Protein AF-A0A849Z0D7-F1 (afdb_monomer_lite)

Sequence (203 aa):
MRIYTILPLLLLGCGASNNPPTDGSGNVHEPAPVASASASAQAPASLPPGVEARLGCIDITTEQVNQELALQKRLSKEPLTREVVLGRLVRMAVAADYARAQGMSVDAADVDTILERVAKENGLTVEQVFAEVRAAGVDDAYYRTALRDQLLEMKVRMRLVPDAKDIETLTQKSDVELDRLRAELAARQTYRTEKGCSETPPG

Radius of gyration: 27.43 Å; chains: 1; bounding box: 71×59×73 Å

pLDDT: mean 71.47, std 19.35, range [25.94, 91.94]

Secondary structure (DSSP, 8-state):
------------------PPPP-----------------------PPPTTEEEEETTEEEEHHHHHHHHHHHHHH-SSPPPHHHHHHHHHHHHHHHHHHHHTT----HHHHHHHHHHHHHHTT--HHHHHHHHHHTT--HHHHHHHHHHHHHHHHHHHHHSPPHHHHHHHHHHHHHHHHHHHHHHHHHHHHHHHHHSS-PPP-

Foldseek 3Di:
DDDDDDDPDDDDDDDDDDDDDDDDDDDDDDDDDDDDPPPPPPDDPDDPPQFPDDDPPDTDGPVNLVLQQLVCVQVDPDRDDSVRSVVVVVLLVVLVVVCVVVVHFDDLVNLVVVLCVVCVVVVHHSVVVVVSCVVSVHDPVVVSVVSRSSVSSVVSVVVVPPDVVVVVVVVVVVVVVVVVVVVVVVVVVVVCVVVVPPDDDDD

Structure (mmCIF, N/CA/C/O backbone):
data_AF-A0A849Z0D7-F1
#
_entry.id   AF-A0A849Z0D7-F1
#
loop_
_atom_site.group_PDB
_atom_site.id
_atom_site.type_symbol
_atom_site.label_atom_id
_atom_site.label_alt_id
_atom_site.label_comp_id
_atom_site.label_asym_id
_atom_site.label_entity_id
_atom_site.label_seq_id
_atom_site.pdbx_PDB_ins_code
_atom_site.Cartn_x
_atom_site.Cartn_y
_atom_site.Cartn_z
_atom_site.occupancy
_atom_site.B_iso_or_equiv
_atom_site.auth_seq_id
_atom_site.auth_comp_id
_atom_site.auth_asym_id
_atom_site.auth_atom_id
_atom_site.pdbx_PDB_model_num
ATOM 1 N N . MET A 1 1 ? 13.753 2.166 19.164 1.00 29.89 1 MET A N 1
ATOM 2 C CA . MET A 1 1 ? 12.883 1.198 18.462 1.00 29.89 1 MET A CA 1
ATOM 3 C C . MET A 1 1 ? 11.648 1.989 18.015 1.00 29.89 1 MET A C 1
ATOM 5 O O . MET A 1 1 ? 10.721 2.103 18.791 1.00 29.89 1 MET A O 1
ATOM 9 N N . ARG A 1 2 ? 11.637 2.883 17.016 1.00 34.38 2 ARG A N 1
ATOM 10 C CA . ARG A 1 2 ? 12.062 2.938 15.599 1.00 34.38 2 ARG A CA 1
ATOM 11 C C . ARG A 1 2 ? 11.286 2.004 14.645 1.00 34.38 2 ARG A C 1
ATOM 13 O O . ARG A 1 2 ? 11.673 0.856 14.498 1.00 34.38 2 ARG A O 1
ATOM 20 N N . ILE A 1 3 ? 10.323 2.646 13.955 1.00 37.22 3 ILE A N 1
ATOM 21 C CA . ILE A 1 3 ? 9.802 2.425 12.589 1.00 37.22 3 ILE A CA 1
ATOM 22 C C . ILE A 1 3 ? 8.627 1.433 12.469 1.00 37.22 3 ILE A C 1
ATOM 24 O O . ILE A 1 3 ? 8.834 0.230 12.397 1.00 37.22 3 ILE A O 1
ATOM 28 N N . TYR A 1 4 ? 7.398 1.962 12.365 1.00 42.53 4 TYR A N 1
ATOM 29 C CA . TYR A 1 4 ? 6.239 1.236 11.828 1.00 42.53 4 TYR A CA 1
ATOM 30 C C . TYR A 1 4 ? 6.179 1.451 10.301 1.00 42.53 4 TYR A C 1
ATOM 32 O O . TYR A 1 4 ? 5.760 2.497 9.810 1.00 42.53 4 TYR A O 1
ATOM 40 N N . THR A 1 5 ? 6.713 0.464 9.580 1.00 48.34 5 THR A N 1
ATOM 41 C CA . THR A 1 5 ? 6.648 0.170 8.130 1.00 48.34 5 THR A CA 1
ATOM 42 C C . THR A 1 5 ? 5.206 -0.151 7.706 1.00 48.34 5 THR A C 1
ATOM 44 O O . THR A 1 5 ? 4.506 -0.803 8.461 1.00 48.34 5 THR A O 1
ATOM 47 N N . ILE A 1 6 ? 4.649 0.315 6.578 1.00 39.78 6 ILE A N 1
ATOM 48 C CA . ILE A 1 6 ? 4.963 -0.042 5.179 1.00 39.78 6 ILE A CA 1
ATOM 49 C C . ILE A 1 6 ? 5.090 1.241 4.337 1.00 39.78 6 ILE A C 1
ATOM 51 O O . ILE A 1 6 ? 4.171 1.659 3.635 1.00 39.78 6 ILE A O 1
ATOM 55 N N . LEU A 1 7 ? 6.249 1.890 4.406 1.00 40.47 7 LEU A N 1
ATOM 56 C CA . LEU A 1 7 ? 6.580 3.022 3.546 1.00 40.47 7 LEU A CA 1
ATOM 57 C C . LEU A 1 7 ? 8.018 2.826 3.045 1.00 40.47 7 LEU A C 1
ATOM 59 O O . LEU A 1 7 ? 8.945 2.953 3.845 1.00 40.47 7 LEU A O 1
ATOM 63 N N . PRO A 1 8 ? 8.254 2.501 1.760 1.00 40.28 8 PRO A N 1
ATOM 64 C CA . PRO A 1 8 ? 9.581 2.636 1.197 1.00 40.28 8 PRO A CA 1
ATOM 65 C C . PRO A 1 8 ? 9.769 4.112 0.850 1.00 40.28 8 PRO A C 1
ATOM 67 O O . PRO A 1 8 ? 9.253 4.613 -0.148 1.00 40.28 8 PRO A O 1
ATOM 70 N N . LEU A 1 9 ? 10.488 4.813 1.719 1.00 43.03 9 LEU A N 1
ATOM 71 C CA . LEU A 1 9 ? 11.107 6.093 1.414 1.00 43.03 9 LEU A CA 1
ATOM 72 C C . LEU A 1 9 ? 12.575 5.793 1.068 1.00 43.03 9 LEU A C 1
ATOM 74 O O . LEU A 1 9 ? 13.376 5.514 1.953 1.00 43.03 9 LEU A O 1
ATOM 78 N N . LEU A 1 10 ? 12.888 5.783 -0.229 1.00 33.81 10 LEU A N 1
ATOM 79 C CA . LEU A 1 10 ? 14.231 5.732 -0.834 1.00 33.81 10 LEU A CA 1
ATOM 80 C C . LEU A 1 10 ? 14.120 6.549 -2.137 1.00 33.81 10 LEU A C 1
ATOM 82 O O . LEU A 1 10 ? 13.333 6.201 -3.009 1.00 33.81 10 LEU A O 1
ATOM 86 N N . LEU A 1 11 ? 14.533 7.818 -2.125 1.00 30.11 11 LEU A N 1
ATOM 87 C CA . LEU A 1 11 ? 15.850 8.357 -2.506 1.00 30.11 11 LEU A CA 1
ATOM 88 C C . LEU A 1 11 ? 16.169 8.324 -4.018 1.00 30.11 11 LEU A C 1
ATOM 90 O O . LEU A 1 11 ? 16.435 7.280 -4.591 1.00 30.11 11 LEU A O 1
ATOM 94 N N . LEU A 1 12 ? 16.254 9.554 -4.548 1.00 32.56 12 LEU A N 1
ATOM 95 C CA . LEU A 1 12 ? 17.269 10.111 -5.456 1.00 32.56 12 LEU A CA 1
ATOM 96 C C . LEU A 1 12 ? 17.367 9.660 -6.934 1.00 32.56 12 LEU A C 1
ATOM 98 O O . LEU A 1 12 ? 17.761 8.546 -7.241 1.00 32.56 12 LEU A O 1
ATOM 102 N N . GLY A 1 13 ? 17.245 10.660 -7.822 1.00 28.00 13 GLY A N 1
ATOM 103 C CA . GLY A 1 13 ? 18.238 10.910 -8.879 1.00 28.00 13 GLY A CA 1
ATOM 104 C C . GLY A 1 13 ? 17.903 10.466 -10.308 1.00 28.00 13 GLY A C 1
ATOM 105 O O . GLY A 1 13 ? 17.897 9.280 -10.594 1.00 28.00 13 GLY A O 1
ATOM 106 N N . CYS A 1 14 ? 17.689 11.455 -11.190 1.00 25.94 14 CYS A N 1
ATOM 107 C CA . CYS A 1 14 ? 18.062 11.566 -12.620 1.00 25.94 14 CYS A CA 1
ATOM 108 C C . CYS A 1 14 ? 17.142 12.651 -13.218 1.00 25.94 14 CYS A C 1
ATOM 110 O O . CYS A 1 14 ? 15.928 12.518 -13.211 1.00 25.94 14 CYS A O 1
ATOM 112 N N . GLY A 1 15 ? 17.626 13.836 -13.584 1.00 29.09 15 GLY A N 1
ATOM 113 C CA . GLY A 1 15 ? 18.519 14.029 -14.722 1.00 29.09 15 GLY A CA 1
ATOM 114 C C . GLY A 1 15 ? 17.683 14.442 -15.938 1.00 29.09 15 GLY A C 1
ATOM 115 O O . GLY A 1 15 ? 17.504 13.647 -16.851 1.00 29.09 15 GLY A O 1
ATOM 116 N N . ALA A 1 16 ? 17.126 15.660 -15.930 1.00 30.70 16 ALA A N 1
ATOM 117 C CA . ALA A 1 16 ? 16.455 16.215 -17.104 1.00 30.70 16 ALA A CA 1
ATOM 118 C C . ALA A 1 16 ? 17.509 16.801 -18.050 1.00 30.70 16 ALA A C 1
ATOM 120 O O . ALA A 1 16 ? 18.192 17.777 -17.742 1.00 30.70 16 ALA A O 1
ATOM 121 N N . SER A 1 17 ? 17.648 16.117 -19.177 1.00 33.34 17 SER A N 1
ATOM 122 C CA . SER A 1 17 ? 18.530 16.399 -20.293 1.00 33.34 17 SER A CA 1
ATOM 123 C C . SER A 1 17 ? 17.848 17.344 -21.293 1.00 33.34 17 SER A C 1
ATOM 125 O O . SER A 1 17 ? 16.685 17.161 -21.635 1.00 33.34 17 SER A O 1
ATOM 127 N N . ASN A 1 18 ? 18.651 18.301 -21.764 1.00 36.84 18 ASN A N 1
ATOM 128 C CA . ASN A 1 18 ? 18.662 18.967 -23.071 1.00 36.84 18 ASN A CA 1
ATOM 129 C C . ASN A 1 18 ? 17.550 19.966 -23.440 1.00 36.84 18 ASN A C 1
ATOM 131 O O . ASN A 1 18 ? 16.461 19.619 -23.886 1.00 36.84 18 ASN A O 1
ATOM 135 N N . ASN A 1 19 ? 17.955 21.242 -23.417 1.00 46.56 19 ASN A N 1
ATOM 136 C CA . ASN A 1 19 ? 17.424 22.284 -24.293 1.00 46.56 19 ASN A CA 1
ATOM 137 C C . ASN A 1 19 ? 17.674 21.926 -25.775 1.00 46.56 19 ASN A C 1
ATOM 139 O O . ASN A 1 19 ? 18.763 21.442 -26.102 1.00 46.56 19 ASN A O 1
ATOM 143 N N . PRO A 1 20 ? 16.722 22.204 -26.679 1.00 54.03 20 PRO A N 1
ATOM 144 C CA . PRO A 1 20 ? 16.929 22.082 -28.118 1.00 54.03 20 PRO A CA 1
ATOM 145 C C . PRO A 1 20 ? 17.721 23.282 -28.678 1.00 54.03 20 PRO A C 1
ATOM 147 O O . PRO A 1 20 ? 17.566 24.398 -28.176 1.00 54.03 20 PRO A O 1
ATOM 150 N N . PRO A 1 21 ? 18.532 23.105 -29.737 1.00 43.91 21 PRO A N 1
ATOM 151 C CA . PRO A 1 21 ? 19.023 24.222 -30.533 1.00 43.91 21 PRO A CA 1
ATOM 152 C C . PRO A 1 21 ? 17.933 24.724 -31.493 1.00 43.91 21 PRO A C 1
ATOM 154 O O . PRO A 1 21 ? 17.322 23.947 -32.228 1.00 43.91 21 PRO A O 1
ATOM 157 N N . THR A 1 22 ? 17.712 26.036 -31.482 1.00 40.94 22 THR A N 1
ATOM 158 C CA . THR A 1 22 ? 16.900 26.782 -32.449 1.00 40.94 22 THR A CA 1
ATOM 159 C C . THR A 1 22 ? 17.722 27.223 -33.663 1.00 40.94 22 THR A C 1
ATOM 161 O O . THR A 1 22 ? 18.854 27.679 -33.515 1.00 40.94 22 THR A O 1
ATOM 164 N N . ASP A 1 23 ? 17.038 27.171 -34.807 1.00 36.59 23 ASP A N 1
ATOM 165 C CA . ASP A 1 23 ? 17.129 27.994 -36.021 1.00 36.59 23 ASP A CA 1
ATOM 166 C C . ASP A 1 23 ? 18.289 27.851 -37.017 1.00 36.59 23 ASP A C 1
ATOM 168 O O . ASP A 1 23 ? 19.469 27.976 -36.700 1.00 36.59 23 ASP A O 1
ATOM 172 N N . GLY A 1 24 ? 17.904 27.712 -38.296 1.00 33.59 24 GLY A N 1
ATOM 173 C CA . GLY A 1 24 ? 18.817 27.874 -39.427 1.00 33.59 24 GLY A CA 1
ATOM 174 C C . GLY A 1 24 ? 18.304 27.428 -40.801 1.00 33.59 24 GLY A C 1
ATOM 175 O O . GLY A 1 24 ? 18.900 26.543 -41.395 1.00 33.59 24 GLY A O 1
ATOM 176 N N . SER A 1 25 ? 17.220 28.045 -41.285 1.00 38.88 25 SER A N 1
ATOM 177 C CA . SER A 1 25 ? 16.820 28.291 -42.690 1.00 38.88 25 SER A CA 1
ATOM 178 C C . SER A 1 25 ? 17.338 27.423 -43.853 1.00 38.88 25 SER A C 1
ATOM 180 O O . SER A 1 25 ? 18.516 27.441 -44.200 1.00 38.88 25 SER A O 1
ATOM 182 N N . GLY A 1 26 ? 16.385 26.894 -44.632 1.00 35.31 26 GLY A N 1
ATOM 183 C CA . GLY A 1 26 ? 16.587 26.487 -46.026 1.00 35.31 26 GLY A CA 1
ATOM 184 C C . GLY A 1 26 ? 15.289 26.030 -46.699 1.00 35.31 26 GLY A C 1
ATOM 185 O O . GLY A 1 26 ? 14.958 24.853 -46.659 1.00 35.31 26 GLY A O 1
ATOM 186 N N . ASN A 1 27 ? 14.544 26.975 -47.283 1.00 46.31 27 ASN A N 1
ATOM 187 C CA . ASN A 1 27 ? 13.327 26.757 -48.084 1.00 46.31 27 ASN A CA 1
ATOM 188 C C . ASN A 1 27 ? 13.547 25.800 -49.278 1.00 46.31 27 ASN A C 1
ATOM 190 O O . ASN A 1 27 ? 14.633 25.791 -49.853 1.00 46.31 27 ASN A O 1
ATOM 194 N N . VAL A 1 28 ? 12.480 25.134 -49.753 1.00 38.78 28 VAL A N 1
ATOM 195 C CA . VAL A 1 28 ? 11.777 25.441 -51.029 1.00 38.78 28 VAL A CA 1
ATOM 196 C C . VAL A 1 28 ? 10.780 24.316 -51.419 1.00 38.78 28 VAL A C 1
ATOM 198 O O . VAL A 1 28 ? 11.126 23.141 -51.414 1.00 38.78 28 VAL A O 1
ATOM 201 N N . HIS A 1 29 ? 9.593 24.760 -51.871 1.00 38.59 29 HIS A N 1
ATOM 202 C CA . HIS A 1 29 ? 8.588 24.129 -52.759 1.00 38.59 29 HIS A CA 1
ATOM 203 C C . HIS A 1 29 ? 7.393 23.324 -52.187 1.00 38.59 29 HIS A C 1
ATOM 205 O O . HIS A 1 29 ? 7.468 22.129 -51.925 1.00 38.59 29 HIS A O 1
ATOM 211 N N . GLU A 1 30 ? 6.244 24.013 -52.139 1.00 40.16 30 GLU A N 1
ATOM 212 C CA . GLU A 1 30 ? 4.862 23.527 -52.382 1.00 40.16 30 GLU A CA 1
ATOM 213 C C . GLU A 1 30 ? 4.658 23.136 -53.881 1.00 40.16 30 GLU A C 1
ATOM 215 O O . GLU A 1 30 ? 5.592 23.395 -54.646 1.00 40.16 30 GLU A O 1
ATOM 220 N N . PRO A 1 31 ? 3.497 22.622 -54.390 1.00 55.62 31 PRO A N 1
ATOM 221 C CA . PRO A 1 31 ? 2.152 22.506 -53.781 1.00 55.62 31 PRO A CA 1
ATOM 222 C C . PRO A 1 31 ? 1.368 21.188 -54.052 1.00 55.62 31 PRO A C 1
ATOM 224 O O . PRO A 1 31 ? 1.690 20.438 -54.968 1.00 55.62 31 PRO A O 1
ATOM 227 N N . ALA A 1 32 ? 0.280 20.949 -53.296 1.00 41.16 32 ALA A N 1
ATOM 228 C CA . ALA A 1 32 ? -1.068 20.547 -53.779 1.00 41.16 32 ALA A CA 1
ATOM 229 C C . ALA A 1 32 ? -1.967 19.998 -52.636 1.00 41.16 32 ALA A C 1
ATOM 231 O O . ALA A 1 32 ? -1.458 19.426 -51.673 1.00 41.16 32 ALA A O 1
ATOM 232 N N . PRO A 1 33 ? -3.305 20.167 -52.714 1.00 52.56 33 PRO A N 1
ATOM 233 C CA . PRO A 1 33 ? -4.171 20.291 -51.546 1.00 52.56 33 PRO A CA 1
ATOM 234 C C . PRO A 1 33 ? -4.826 18.963 -51.154 1.00 52.56 33 PRO A C 1
ATOM 236 O O . PRO A 1 33 ? -5.552 18.358 -51.943 1.00 52.56 33 PRO A O 1
ATOM 239 N N . VAL A 1 34 ? -4.661 18.554 -49.897 1.00 44.72 34 VAL A N 1
ATOM 240 C CA . VAL A 1 34 ? -5.572 17.596 -49.265 1.00 44.72 34 VAL A CA 1
ATOM 241 C C . VAL A 1 34 ? -6.400 18.320 -48.219 1.00 44.72 34 VAL A C 1
ATOM 243 O O . VAL A 1 34 ? -5.889 19.019 -47.348 1.00 44.72 34 VAL A O 1
ATOM 246 N N . ALA A 1 35 ? -7.705 18.179 -48.420 1.00 42.72 35 ALA A N 1
ATOM 247 C CA . ALA A 1 35 ? -8.817 18.683 -47.644 1.00 42.72 35 ALA A CA 1
ATOM 248 C C . ALA A 1 35 ? -8.514 18.929 -46.160 1.00 42.72 35 ALA A C 1
ATOM 250 O O . ALA A 1 35 ? -8.022 18.060 -45.441 1.00 42.72 35 ALA A O 1
ATOM 251 N N . SER A 1 36 ? -8.922 20.112 -45.707 1.00 40.59 36 SER A N 1
ATOM 252 C CA . SER A 1 36 ? -9.047 20.489 -44.308 1.00 40.59 36 SER A CA 1
ATOM 253 C C . SER A 1 36 ? -9.974 19.517 -43.570 1.00 40.59 36 SER A C 1
ATOM 255 O O . SER A 1 36 ? -11.179 19.733 -43.471 1.00 40.59 36 SER A O 1
ATOM 257 N N . ALA A 1 37 ? -9.415 18.443 -43.020 1.00 43.25 37 ALA A N 1
ATOM 258 C CA . ALA A 1 37 ? -9.975 17.827 -41.832 1.00 43.25 37 ALA A CA 1
ATOM 259 C C . ALA A 1 37 ? -9.546 18.718 -40.669 1.00 43.25 37 ALA A C 1
ATOM 261 O O . ALA A 1 37 ? -8.407 18.659 -40.209 1.00 43.25 37 ALA A O 1
ATOM 262 N N . SER A 1 38 ? -10.448 19.606 -40.257 1.00 43.12 38 SER A N 1
ATOM 263 C CA . SER A 1 38 ? -10.332 20.375 -39.025 1.00 43.12 38 SER A CA 1
ATOM 264 C C . SER A 1 38 ? -10.213 19.397 -37.858 1.00 43.12 38 SER A C 1
ATOM 266 O O 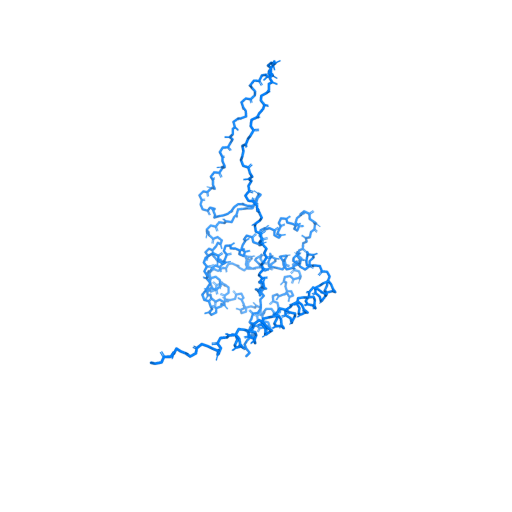. SER A 1 38 ? -11.209 19.004 -37.256 1.00 43.12 38 SER A O 1
ATOM 268 N N . ALA A 1 39 ? -8.990 18.971 -37.551 1.00 42.44 39 ALA A N 1
ATOM 269 C CA . ALA A 1 39 ? -8.665 18.390 -36.268 1.00 42.44 39 ALA A CA 1
ATOM 270 C C . ALA A 1 39 ? -8.814 19.531 -35.266 1.00 42.44 39 ALA A C 1
ATOM 272 O O . ALA A 1 39 ? -7.903 20.334 -35.061 1.00 42.44 39 ALA A O 1
ATOM 273 N N . SER A 1 40 ? -10.019 19.656 -34.712 1.00 43.19 40 SER A N 1
ATOM 274 C CA . SER A 1 40 ? -10.236 20.387 -33.479 1.00 43.19 40 SER A CA 1
ATOM 275 C C . SER A 1 40 ? -9.184 19.887 -32.502 1.00 43.19 40 SER A C 1
ATOM 277 O O . SER A 1 40 ? -9.236 18.746 -32.054 1.00 43.19 40 SER A O 1
ATOM 279 N N . ALA A 1 41 ? -8.187 20.722 -32.228 1.00 46.75 41 ALA A N 1
ATOM 280 C CA . ALA A 1 41 ? -7.317 20.535 -31.093 1.00 46.75 41 ALA A CA 1
ATOM 281 C C . ALA A 1 41 ? -8.233 20.582 -29.867 1.00 46.75 41 ALA A C 1
ATOM 283 O O . ALA A 1 41 ? -8.620 21.660 -29.414 1.00 46.75 41 ALA A O 1
ATOM 284 N N . GLN A 1 42 ? -8.681 19.413 -29.400 1.00 42.22 42 GLN A N 1
ATOM 285 C CA . GLN A 1 42 ? -9.342 19.292 -28.114 1.00 42.22 42 GLN A CA 1
ATOM 286 C C . GLN A 1 42 ? -8.379 19.905 -27.095 1.00 42.22 42 GLN A C 1
ATOM 288 O O . GLN A 1 42 ? -7.291 19.378 -26.858 1.00 42.22 42 GLN A O 1
ATOM 293 N N . ALA A 1 43 ? -8.770 21.048 -26.529 1.00 49.47 43 ALA A N 1
ATOM 294 C CA . ALA A 1 43 ? -8.144 21.586 -25.335 1.00 49.47 43 ALA A CA 1
ATOM 295 C C . ALA A 1 43 ? -8.030 20.457 -24.294 1.00 49.47 43 ALA A C 1
ATOM 297 O O . ALA A 1 43 ? -8.936 19.615 -24.234 1.00 49.47 43 ALA A O 1
ATOM 298 N N . PRO A 1 44 ? -6.951 20.403 -23.489 1.00 53.09 44 PRO A N 1
ATOM 299 C CA . PRO A 1 44 ? -6.832 19.388 -22.451 1.00 53.09 44 PRO A CA 1
ATOM 300 C C . PRO A 1 44 ? -8.093 19.456 -21.594 1.00 53.09 44 PRO A C 1
ATOM 302 O O . PRO A 1 44 ? -8.417 20.513 -21.051 1.00 53.09 44 PRO A O 1
ATOM 305 N N . ALA A 1 45 ? -8.850 18.356 -21.560 1.00 62.00 45 ALA A N 1
ATOM 306 C CA . ALA A 1 45 ? -10.099 18.288 -20.823 1.00 62.00 45 ALA A CA 1
ATOM 307 C C . ALA A 1 45 ? -9.824 18.729 -19.381 1.00 62.00 45 ALA A C 1
ATOM 309 O O . ALA A 1 45 ? -9.050 18.081 -18.673 1.00 62.00 45 ALA A O 1
ATOM 310 N N . SER A 1 46 ? -10.412 19.854 -18.967 1.00 69.50 46 SER A N 1
ATOM 311 C CA . SER A 1 46 ? -10.331 20.308 -17.583 1.00 69.50 46 SER A CA 1
ATOM 312 C C . SER A 1 46 ? -10.811 19.177 -16.680 1.00 69.50 46 SER A C 1
ATOM 314 O O . SER A 1 46 ? -11.832 18.549 -16.981 1.00 69.50 46 SER A O 1
ATOM 316 N N . LEU A 1 47 ? -10.079 18.904 -15.598 1.00 77.06 47 LEU A N 1
ATOM 317 C CA . LEU A 1 47 ? -10.473 17.879 -14.635 1.00 77.06 47 LEU A CA 1
ATOM 318 C C . LEU A 1 47 ? -11.916 18.135 -14.159 1.00 77.06 47 LEU A C 1
ATOM 320 O O . LEU A 1 47 ? -12.294 19.297 -13.973 1.00 77.06 47 LEU A O 1
ATOM 324 N N . PRO A 1 48 ? -12.735 17.083 -13.972 1.00 78.69 48 PRO A N 1
ATOM 325 C CA . PRO A 1 48 ? -14.059 17.250 -13.394 1.00 78.69 48 PRO A CA 1
ATOM 326 C C . PRO A 1 48 ? -13.971 17.903 -12.007 1.00 78.69 48 PRO A C 1
ATOM 328 O O . PRO A 1 48 ? -12.970 17.733 -11.304 1.00 78.69 48 PRO A O 1
ATOM 331 N N . PRO A 1 49 ? -15.021 18.617 -11.570 1.00 77.12 49 PRO A N 1
ATOM 332 C CA . PRO A 1 49 ? -15.054 19.190 -10.231 1.00 77.12 49 PRO A CA 1
ATOM 333 C C . PRO A 1 49 ? -14.885 18.094 -9.168 1.00 77.12 49 PRO A C 1
ATOM 335 O O . PRO A 1 49 ? -15.541 17.056 -9.226 1.00 77.12 49 PRO A O 1
ATOM 338 N N . GLY A 1 50 ? -13.998 18.333 -8.198 1.00 79.19 50 GLY A N 1
ATOM 339 C CA . GLY A 1 50 ? -13.696 17.382 -7.122 1.00 79.19 50 GLY A CA 1
ATOM 340 C C . GLY A 1 50 ? -12.670 16.299 -7.472 1.00 79.19 50 GLY A C 1
ATOM 341 O O . GLY A 1 50 ? -12.377 15.471 -6.612 1.00 79.19 50 GLY A O 1
ATOM 342 N N . VAL A 1 51 ? -12.108 16.304 -8.686 1.00 82.25 51 VAL A N 1
ATOM 343 C CA . VAL A 1 51 ? -10.991 15.432 -9.082 1.00 82.25 51 VAL A CA 1
ATOM 344 C C . VAL A 1 51 ? -9.674 16.193 -8.945 1.00 82.25 51 VAL A C 1
ATOM 346 O O . VAL A 1 51 ? -9.495 17.256 -9.536 1.00 82.25 51 VAL A O 1
ATOM 349 N N . GLU A 1 52 ? -8.742 15.639 -8.173 1.00 80.94 52 GLU A N 1
ATOM 350 C CA . GLU A 1 52 ? -7.400 16.199 -7.977 1.00 80.94 52 GLU A CA 1
ATOM 351 C C . GLU A 1 52 ? -6.380 15.678 -8.990 1.00 80.94 52 GLU A C 1
ATOM 353 O O . GLU A 1 52 ? -5.442 16.390 -9.340 1.00 80.94 52 GLU A O 1
ATOM 358 N N . ALA A 1 53 ? -6.554 14.447 -9.474 1.00 81.62 53 ALA A N 1
ATOM 359 C CA . ALA A 1 53 ? -5.699 13.856 -10.497 1.00 81.62 53 ALA A CA 1
ATOM 360 C C . ALA A 1 53 ? -6.460 12.807 -11.319 1.00 81.62 53 ALA A C 1
ATOM 362 O O . ALA A 1 53 ? -7.298 12.084 -10.784 1.00 81.62 53 ALA A O 1
ATOM 363 N N . ARG A 1 54 ? -6.131 12.699 -12.612 1.00 84.00 54 ARG A N 1
ATOM 364 C CA . ARG A 1 54 ? -6.669 11.688 -13.535 1.00 84.00 54 ARG A CA 1
ATOM 365 C C . ARG A 1 54 ? -5.533 10.920 -14.199 1.00 84.00 54 ARG A C 1
ATOM 367 O O . ARG A 1 5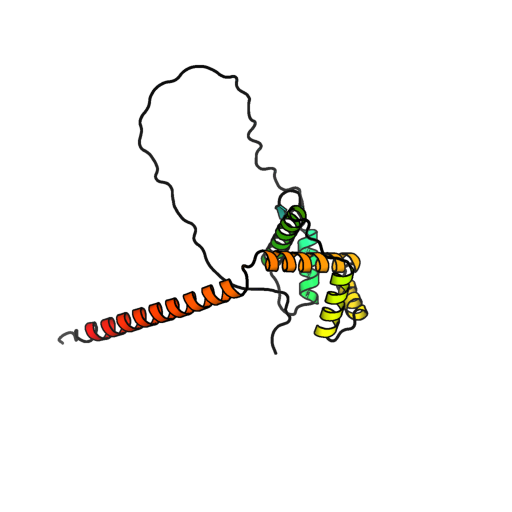4 ? -4.658 11.529 -14.812 1.00 84.00 54 ARG A O 1
ATOM 374 N N . LEU A 1 55 ? -5.573 9.594 -14.104 1.00 82.56 55 LEU A N 1
ATOM 375 C CA . LEU A 1 55 ? -4.621 8.681 -14.734 1.00 82.56 55 LEU A CA 1
ATOM 376 C C . LEU A 1 55 ? -5.382 7.667 -15.587 1.00 82.56 55 LEU A C 1
ATOM 378 O O . LEU A 1 55 ? -5.996 6.738 -15.064 1.00 82.56 55 LEU A O 1
ATOM 382 N N . GLY A 1 56 ? -5.371 7.858 -16.908 1.00 81.44 56 GLY A N 1
ATOM 383 C CA . GLY A 1 56 ? -6.169 7.042 -17.823 1.00 81.44 56 GLY A CA 1
ATOM 384 C C . GLY A 1 56 ? -7.658 7.118 -17.470 1.00 81.44 56 GLY A C 1
ATOM 385 O O . GLY A 1 56 ? -8.288 8.155 -17.665 1.00 81.44 56 GLY A O 1
ATOM 386 N N . CYS A 1 57 ? -8.203 6.022 -16.934 1.00 77.62 57 CYS A N 1
ATOM 387 C CA . CYS A 1 57 ? -9.594 5.908 -16.479 1.00 77.62 57 CYS A CA 1
ATOM 388 C C . CYS A 1 57 ? -9.777 5.996 -14.950 1.00 77.62 57 CYS A C 1
ATOM 390 O O . CYS A 1 57 ? -10.871 5.723 -14.462 1.00 77.62 57 CYS A O 1
ATOM 392 N N . ILE A 1 58 ? -8.721 6.301 -14.192 1.00 81.12 58 ILE A N 1
ATOM 393 C CA . ILE A 1 58 ? -8.752 6.379 -12.727 1.00 81.12 58 ILE A CA 1
ATOM 394 C C . ILE A 1 58 ? -8.769 7.849 -12.311 1.00 81.12 58 ILE A C 1
ATOM 396 O O . ILE A 1 58 ? -7.841 8.595 -12.630 1.00 81.12 58 ILE A O 1
ATOM 400 N N . ASP A 1 59 ? -9.804 8.235 -11.568 1.00 85.44 59 ASP A N 1
ATOM 401 C CA . ASP A 1 59 ? -9.953 9.571 -10.993 1.00 85.44 59 ASP A CA 1
ATOM 402 C C . ASP A 1 59 ? -9.660 9.521 -9.489 1.00 85.44 59 ASP A C 1
ATOM 404 O O . ASP A 1 59 ? -10.281 8.751 -8.756 1.00 85.44 59 ASP A O 1
ATOM 408 N N . ILE A 1 60 ? -8.719 10.351 -9.033 1.00 84.56 60 ILE A N 1
ATOM 409 C CA . ILE A 1 60 ? -8.418 10.560 -7.614 1.00 84.56 60 ILE A CA 1
ATOM 410 C C . ILE A 1 60 ? -9.180 11.797 -7.160 1.00 84.56 60 ILE A C 1
ATOM 412 O O . ILE A 1 60 ? -8.939 12.899 -7.661 1.00 84.56 60 ILE A O 1
ATOM 416 N N . THR A 1 61 ? -10.106 11.621 -6.226 1.00 88.00 61 THR A N 1
ATOM 417 C CA . THR A 1 61 ? -10.995 12.693 -5.770 1.00 88.00 61 THR A CA 1
ATOM 418 C C . THR A 1 61 ? -10.486 13.376 -4.509 1.00 88.00 61 THR A C 1
ATOM 420 O O . THR A 1 61 ? -9.749 12.797 -3.708 1.00 88.00 61 THR A O 1
ATOM 423 N N . THR A 1 62 ? -10.937 14.609 -4.289 1.00 87.06 62 THR A N 1
ATOM 424 C CA . THR A 1 62 ? -10.644 15.356 -3.060 1.00 87.06 62 THR A CA 1
ATOM 425 C C . THR A 1 62 ? -11.140 14.640 -1.812 1.00 87.06 62 THR A C 1
ATOM 427 O O . THR A 1 62 ? -10.502 14.683 -0.761 1.00 87.06 62 THR A O 1
ATOM 430 N N . GLU A 1 63 ? -12.265 13.944 -1.933 1.00 87.31 63 GLU A N 1
ATOM 431 C CA . GLU A 1 63 ? -12.826 13.162 -0.840 1.00 87.31 63 GLU A CA 1
ATOM 432 C C . GLU A 1 63 ? -11.906 11.997 -0.457 1.00 87.31 63 GLU A C 1
ATOM 434 O O . GLU A 1 63 ? -11.603 11.814 0.719 1.00 87.31 63 GLU A O 1
ATOM 439 N N . GLN A 1 64 ? -11.366 11.276 -1.444 1.00 82.69 64 GLN A N 1
ATOM 440 C CA . GLN A 1 64 ? -10.408 10.193 -1.199 1.00 82.69 64 GLN A CA 1
ATOM 441 C C . GLN A 1 64 ? -9.135 10.694 -0.506 1.00 82.69 64 GLN A C 1
ATOM 443 O O . GLN A 1 64 ? -8.656 10.070 0.441 1.00 82.69 64 GLN A O 1
ATOM 448 N N . VAL A 1 65 ? -8.604 11.845 -0.931 1.00 85.38 65 VAL A N 1
ATOM 449 C CA . VAL A 1 65 ? -7.429 12.467 -0.295 1.00 85.38 65 VAL A CA 1
ATOM 450 C C . VAL A 1 65 ? -7.724 12.835 1.162 1.00 85.38 65 VAL A C 1
ATOM 452 O O . VAL A 1 65 ? -6.905 12.574 2.045 1.00 85.38 65 VAL A O 1
ATOM 455 N N . ASN A 1 66 ? -8.897 13.410 1.439 1.00 86.88 66 ASN A N 1
ATOM 456 C CA . ASN A 1 66 ? -9.297 13.792 2.794 1.00 86.88 66 ASN A CA 1
ATOM 457 C C . ASN A 1 66 ? -9.514 12.578 3.708 1.00 86.88 66 ASN A C 1
ATOM 459 O O . ASN A 1 66 ? -9.100 12.617 4.870 1.00 86.88 66 ASN A O 1
ATOM 463 N N . GLN A 1 67 ? -10.117 11.505 3.193 1.00 85.06 67 GLN A N 1
ATOM 464 C CA . GLN A 1 67 ? -10.326 10.260 3.936 1.00 85.06 67 GLN A CA 1
ATOM 465 C C . GLN A 1 67 ? -8.996 9.598 4.309 1.00 85.06 67 GLN A C 1
ATOM 467 O O . GLN A 1 67 ? -8.781 9.258 5.474 1.00 85.06 67 GLN A O 1
ATOM 472 N N . GLU A 1 68 ? -8.061 9.493 3.362 1.00 83.31 68 GLU A N 1
ATOM 473 C CA . GLU A 1 68 ? -6.733 8.931 3.631 1.00 83.31 68 GLU A CA 1
ATOM 474 C C . GLU A 1 68 ? -5.957 9.787 4.646 1.00 83.31 68 GLU A C 1
ATOM 476 O O . GLU A 1 68 ? -5.325 9.262 5.566 1.00 83.31 68 GLU A O 1
ATOM 481 N N . LEU A 1 69 ? -6.067 11.115 4.548 1.00 84.44 69 LEU A N 1
ATOM 482 C CA . LEU A 1 69 ? -5.457 12.034 5.506 1.00 84.44 69 LEU A CA 1
ATOM 483 C C . LEU A 1 69 ? -6.047 11.878 6.920 1.00 84.44 69 LEU A C 1
ATOM 485 O O . LEU A 1 69 ? -5.310 11.968 7.905 1.00 84.44 69 LEU A O 1
ATOM 489 N N . ALA A 1 70 ? -7.358 11.653 7.043 1.00 83.50 70 ALA A N 1
ATOM 490 C CA . ALA A 1 70 ? -8.025 11.432 8.327 1.00 83.50 70 ALA A CA 1
ATOM 491 C C . ALA A 1 70 ? -7.570 10.122 8.987 1.00 83.50 70 ALA A C 1
ATOM 493 O O . ALA A 1 70 ? -7.232 10.124 10.175 1.00 83.50 70 ALA A O 1
ATOM 494 N N . LEU A 1 71 ? -7.480 9.040 8.208 1.00 79.69 71 LEU A N 1
ATOM 495 C CA . LEU A 1 71 ? -6.944 7.756 8.664 1.00 79.69 71 LEU A CA 1
ATOM 496 C C . LEU A 1 71 ? -5.509 7.901 9.161 1.00 79.69 71 LEU A C 1
ATOM 498 O O . LEU A 1 71 ? -5.188 7.500 10.280 1.00 79.69 71 LEU A O 1
ATOM 502 N N . GLN A 1 72 ? -4.645 8.533 8.369 1.00 78.38 72 GLN A N 1
ATOM 503 C CA . GLN A 1 72 ? -3.238 8.677 8.730 1.00 78.38 72 GLN A CA 1
ATOM 504 C C . GLN A 1 72 ? -3.017 9.525 9.980 1.00 78.38 72 GLN A C 1
ATOM 506 O O . GLN A 1 72 ? -2.147 9.190 10.779 1.00 78.38 72 GLN A O 1
ATOM 511 N N . LYS A 1 73 ? -3.824 10.567 10.197 1.00 79.06 73 LYS A N 1
ATOM 512 C CA . LYS A 1 73 ? -3.771 11.375 11.427 1.00 79.06 73 LYS A CA 1
ATOM 513 C C . LYS A 1 73 ? -4.151 10.595 12.685 1.00 79.06 73 LYS A C 1
ATOM 515 O O . LYS A 1 73 ? -3.712 10.960 13.770 1.00 79.06 73 LYS A O 1
ATOM 520 N N . ARG A 1 74 ? -5.009 9.579 12.565 1.00 73.19 74 ARG A N 1
ATOM 521 C CA . ARG A 1 74 ? -5.447 8.749 13.700 1.00 73.19 74 ARG A CA 1
ATOM 522 C C . ARG A 1 74 ? -4.473 7.616 13.983 1.00 73.19 74 ARG A C 1
ATOM 524 O O . ARG A 1 74 ? -4.176 7.345 15.139 1.00 73.19 74 ARG A O 1
ATOM 531 N N . LEU A 1 75 ? -3.965 6.995 12.925 1.00 67.44 75 LEU A N 1
ATOM 532 C CA . LEU A 1 75 ? -3.112 5.813 13.017 1.00 67.44 75 LEU A CA 1
ATOM 533 C C . LEU A 1 75 ? -1.627 6.153 13.200 1.00 67.44 75 LEU A C 1
ATOM 535 O O . LEU A 1 75 ? -0.863 5.318 13.676 1.00 67.44 75 LEU A O 1
ATOM 539 N N . SER A 1 76 ? -1.199 7.363 12.831 1.00 64.00 76 SER A N 1
ATOM 540 C CA . SER A 1 76 ? 0.203 7.773 12.882 1.00 64.00 76 SER A CA 1
ATOM 541 C C . SER A 1 76 ? 0.393 9.057 13.686 1.00 64.00 76 SER A C 1
ATOM 543 O O . SER A 1 76 ? -0.432 9.966 13.657 1.00 64.00 76 SER A O 1
ATOM 545 N N . LYS A 1 77 ? 1.514 9.144 14.411 1.00 56.56 77 LYS A N 1
ATOM 546 C CA . LYS A 1 77 ? 1.860 10.320 15.232 1.00 56.56 77 LYS A CA 1
ATOM 547 C C . LYS A 1 77 ? 2.423 11.482 14.412 1.00 56.56 77 LYS A C 1
ATOM 549 O O . LYS A 1 77 ? 2.541 12.586 14.934 1.00 56.56 77 LYS A O 1
ATOM 554 N N . GLU A 1 78 ? 2.801 11.233 13.162 1.00 63.06 78 GLU A N 1
ATOM 555 C CA . GLU A 1 78 ? 3.482 12.210 12.320 1.00 63.06 78 GLU A CA 1
ATOM 556 C C . GLU A 1 78 ? 2.498 12.857 11.336 1.00 63.06 78 GLU A C 1
ATOM 558 O O . GLU A 1 78 ? 1.790 12.140 10.620 1.00 63.06 78 GLU A O 1
ATOM 563 N N . PRO A 1 79 ? 2.404 14.199 11.300 1.00 63.94 79 PRO A N 1
ATOM 564 C CA . PRO A 1 79 ? 1.486 14.874 10.399 1.00 63.94 79 PRO A CA 1
ATOM 565 C C . PRO A 1 79 ? 1.970 14.719 8.957 1.00 63.94 79 PRO A C 1
ATOM 567 O O . PRO A 1 79 ? 3.056 15.166 8.597 1.00 63.94 79 PRO A O 1
ATOM 570 N N . LEU A 1 80 ? 1.137 14.109 8.119 1.00 77.69 80 LEU A N 1
ATOM 571 C CA . LEU A 1 80 ? 1.392 14.009 6.687 1.00 77.69 80 LEU A CA 1
ATOM 572 C C . LEU A 1 80 ? 0.771 15.189 5.951 1.00 77.69 80 LEU A C 1
ATOM 574 O O . LEU A 1 80 ? -0.300 15.679 6.320 1.00 77.69 80 LEU A O 1
ATOM 578 N N . THR A 1 81 ? 1.460 15.654 4.910 1.00 85.88 81 THR A N 1
ATOM 579 C CA . THR A 1 81 ? 0.940 16.714 4.049 1.00 85.88 81 THR A CA 1
ATOM 580 C C . THR A 1 81 ? 0.013 16.129 2.991 1.00 85.88 81 THR A C 1
ATOM 582 O O . THR A 1 81 ? 0.109 14.955 2.616 1.00 85.88 81 THR A O 1
ATOM 585 N N . ARG A 1 82 ? -0.894 16.965 2.488 1.00 85.50 82 ARG A N 1
ATOM 586 C CA . ARG A 1 82 ? -1.854 16.581 1.451 1.00 85.50 82 ARG A CA 1
ATOM 587 C C . ARG A 1 82 ? -1.154 16.110 0.176 1.00 85.50 82 ARG A C 1
ATOM 589 O O . ARG A 1 82 ? -1.597 15.151 -0.442 1.00 85.50 82 ARG A O 1
ATOM 596 N N . GLU A 1 83 ? -0.034 16.732 -0.180 1.00 85.62 83 GLU A N 1
ATOM 597 C CA . GLU A 1 83 ? 0.773 16.386 -1.355 1.00 85.62 83 GLU A CA 1
ATOM 598 C C . GLU A 1 83 ? 1.385 14.988 -1.229 1.00 85.62 83 GLU A C 1
ATOM 600 O O . GLU A 1 83 ? 1.433 14.243 -2.206 1.00 85.62 83 GLU A O 1
ATOM 605 N N . VAL A 1 84 ? 1.819 14.601 -0.024 1.00 85.50 84 VAL A N 1
ATOM 606 C CA . VAL A 1 84 ? 2.359 13.258 0.233 1.00 85.50 84 VAL A CA 1
ATOM 607 C C . VAL A 1 84 ? 1.265 12.201 0.091 1.00 85.50 84 VAL A C 1
ATOM 609 O O . VAL A 1 84 ? 1.501 11.154 -0.520 1.00 85.50 84 VAL A O 1
ATOM 612 N N . VAL A 1 85 ? 0.067 12.486 0.609 1.00 87.00 85 VAL A N 1
ATOM 613 C CA . VAL A 1 85 ? -1.107 11.613 0.472 1.00 87.00 85 VAL A CA 1
ATOM 614 C C . VAL A 1 85 ? -1.508 11.474 -0.995 1.00 87.00 85 VAL A C 1
ATOM 616 O O . VAL A 1 85 ? -1.608 10.356 -1.498 1.00 87.00 85 VAL A O 1
ATOM 619 N N . LEU A 1 86 ? -1.647 12.590 -1.714 1.00 87.31 86 LEU A N 1
ATOM 620 C CA . LEU A 1 86 ? -1.966 12.590 -3.141 1.00 87.31 86 LEU A CA 1
ATOM 621 C C . LEU A 1 86 ? -0.919 11.812 -3.944 1.00 87.31 86 LEU A C 1
ATOM 623 O O . LEU A 1 86 ? -1.269 10.945 -4.740 1.00 87.31 86 LEU A O 1
ATOM 627 N N . GLY A 1 87 ? 0.370 12.055 -3.696 1.00 85.56 87 GLY A N 1
ATOM 628 C CA . GLY A 1 87 ? 1.453 11.333 -4.359 1.00 85.56 87 GLY A CA 1
ATOM 629 C C . GLY A 1 87 ? 1.398 9.823 -4.113 1.00 85.56 87 GLY A C 1
ATOM 630 O O . GLY A 1 87 ? 1.730 9.042 -5.005 1.00 85.56 87 GLY A O 1
ATOM 631 N N . ARG A 1 88 ? 0.953 9.387 -2.929 1.00 86.38 88 ARG A N 1
ATOM 632 C CA . ARG A 1 88 ? 0.713 7.968 -2.641 1.00 86.38 88 ARG A CA 1
ATOM 633 C C . ARG A 1 88 ? -0.480 7.423 -3.425 1.00 86.38 88 ARG A C 1
ATOM 635 O O . ARG A 1 88 ? -0.325 6.389 -4.065 1.00 86.38 88 ARG A O 1
ATOM 642 N N . LEU A 1 89 ? -1.616 8.119 -3.435 1.00 87.62 89 LEU A N 1
ATOM 643 C CA . LEU A 1 89 ? -2.797 7.697 -4.202 1.00 87.62 89 LEU A CA 1
ATOM 644 C C . LEU A 1 89 ? -2.496 7.605 -5.703 1.00 87.62 89 LEU A C 1
ATOM 646 O O . LEU A 1 89 ? -2.915 6.656 -6.359 1.00 87.62 89 LEU A O 1
ATOM 650 N N . VAL A 1 90 ? -1.690 8.527 -6.235 1.00 87.88 90 VAL A N 1
ATOM 651 C CA . VAL A 1 90 ? -1.208 8.475 -7.622 1.00 87.88 90 VAL A CA 1
ATOM 652 C C . VAL A 1 90 ? -0.374 7.219 -7.870 1.00 87.88 90 VAL A C 1
ATOM 654 O O . VAL A 1 90 ? -0.623 6.515 -8.845 1.00 87.88 90 VAL A O 1
ATOM 657 N N . ARG A 1 91 ? 0.584 6.884 -6.992 1.00 88.69 91 ARG A N 1
ATOM 658 C CA . ARG A 1 91 ? 1.375 5.647 -7.139 1.00 88.69 91 ARG A CA 1
ATOM 659 C C . ARG A 1 91 ? 0.504 4.395 -7.100 1.00 88.69 91 ARG A C 1
ATOM 661 O O . ARG A 1 91 ? 0.713 3.500 -7.914 1.00 88.69 91 ARG A O 1
ATOM 668 N N . MET A 1 92 ? -0.480 4.353 -6.205 1.00 87.56 92 MET A N 1
ATOM 669 C CA . MET A 1 92 ? -1.440 3.251 -6.122 1.00 87.56 92 MET A CA 1
ATOM 670 C C . MET A 1 92 ? -2.266 3.137 -7.411 1.00 87.56 92 MET A C 1
ATOM 672 O O . MET A 1 92 ? -2.408 2.039 -7.941 1.00 87.56 92 MET A O 1
ATOM 676 N N . ALA A 1 93 ? -2.728 4.259 -7.973 1.00 87.31 93 ALA A N 1
ATOM 677 C CA . ALA A 1 93 ? -3.449 4.280 -9.245 1.00 87.31 93 ALA A CA 1
ATOM 678 C C . ALA A 1 93 ? -2.587 3.773 -10.416 1.00 87.31 93 ALA A C 1
ATOM 680 O O . ALA A 1 93 ? -3.045 2.938 -11.195 1.00 87.31 93 ALA A O 1
ATOM 681 N N . VAL A 1 94 ? -1.325 4.214 -10.514 1.00 89.19 94 VAL A N 1
ATOM 682 C CA . VAL A 1 94 ? -0.371 3.709 -11.524 1.00 89.19 94 VAL A CA 1
ATOM 683 C C . VAL A 1 94 ? -0.144 2.207 -11.356 1.00 89.19 94 VAL A C 1
ATOM 685 O O . VAL A 1 94 ? -0.156 1.463 -12.336 1.00 89.19 94 VAL A O 1
ATOM 688 N N . ALA A 1 95 ? 0.048 1.742 -10.121 1.00 86.38 95 ALA A N 1
ATOM 689 C CA . ALA A 1 95 ? 0.261 0.328 -9.850 1.00 86.38 95 ALA A CA 1
ATOM 690 C C . ALA A 1 95 ? -0.975 -0.515 -10.185 1.00 86.38 95 ALA A C 1
ATOM 692 O O . ALA A 1 95 ? -0.830 -1.596 -10.750 1.00 86.38 95 ALA A O 1
ATOM 693 N N . ALA A 1 96 ? -2.179 -0.022 -9.891 1.00 88.19 96 ALA A N 1
ATOM 694 C CA . ALA A 1 96 ? -3.426 -0.681 -10.260 1.00 88.19 96 ALA A CA 1
ATOM 695 C C . ALA A 1 96 ? -3.583 -0.778 -11.784 1.00 88.19 96 ALA A C 1
ATOM 697 O O . ALA A 1 96 ? -3.973 -1.826 -12.300 1.00 88.19 96 ALA A O 1
ATOM 698 N N . ASP A 1 97 ? -3.237 0.280 -12.520 1.00 88.81 97 ASP A N 1
ATOM 699 C CA . ASP A 1 97 ? -3.255 0.263 -13.982 1.00 88.81 97 ASP A CA 1
ATOM 700 C C . ASP A 1 97 ? -2.280 -0.776 -14.555 1.00 88.81 97 ASP A C 1
ATOM 702 O O . ASP A 1 97 ? -2.675 -1.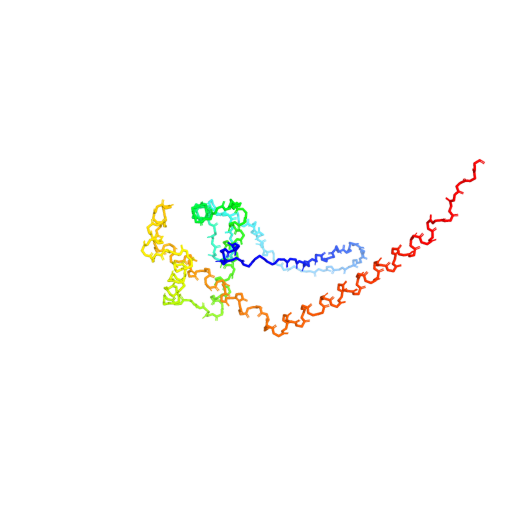641 -15.342 1.00 88.81 97 ASP A O 1
ATOM 706 N N . TYR A 1 98 ? -1.038 -0.774 -14.065 1.00 87.94 98 TYR A N 1
ATOM 707 C CA . TYR A 1 98 ? -0.029 -1.762 -14.441 1.00 87.94 98 TYR A CA 1
ATOM 708 C C . TYR A 1 98 ? -0.470 -3.193 -14.107 1.00 87.94 98 TYR A C 1
ATOM 710 O O . TYR A 1 98 ? -0.364 -4.093 -14.940 1.00 87.94 98 TYR A O 1
ATOM 718 N N . ALA A 1 99 ? -1.003 -3.413 -12.904 1.00 88.44 99 ALA A N 1
ATOM 719 C CA . ALA A 1 99 ? -1.483 -4.715 -12.469 1.00 88.44 99 ALA A CA 1
ATOM 720 C C . ALA A 1 99 ? -2.594 -5.250 -13.379 1.00 88.44 99 ALA A C 1
ATOM 722 O O . ALA A 1 99 ? -2.530 -6.411 -13.782 1.00 88.44 99 ALA A O 1
ATOM 723 N N . ARG A 1 100 ? -3.563 -4.406 -13.767 1.00 88.44 100 ARG A N 1
ATOM 724 C CA . ARG A 1 100 ? -4.607 -4.782 -14.735 1.00 88.44 100 ARG A CA 1
ATOM 725 C C . ARG A 1 100 ? -4.007 -5.191 -16.076 1.00 88.44 100 ARG A C 1
ATOM 727 O O . ARG A 1 100 ? -4.405 -6.218 -16.618 1.00 88.44 100 ARG A O 1
ATOM 734 N N . ALA A 1 101 ? -3.036 -4.432 -16.583 1.00 87.12 101 ALA A N 1
ATOM 735 C CA . ALA A 1 101 ? -2.364 -4.744 -17.844 1.00 87.12 101 ALA A CA 1
ATOM 736 C C . ALA A 1 101 ? -1.581 -6.072 -17.797 1.00 87.12 101 ALA A C 1
ATOM 738 O O . ALA A 1 101 ? -1.446 -6.737 -18.820 1.00 87.12 101 ALA A O 1
ATOM 739 N N . GLN A 1 102 ? -1.085 -6.469 -16.620 1.00 89.19 102 GLN A N 1
ATOM 740 C CA . GLN A 1 102 ? -0.302 -7.694 -16.407 1.00 89.19 102 GLN A CA 1
ATOM 741 C C . GLN A 1 102 ? -1.111 -8.866 -15.821 1.00 89.19 102 GLN A C 1
ATOM 743 O O . GLN A 1 102 ? -0.539 -9.912 -15.519 1.00 89.19 102 GLN A O 1
ATOM 748 N N . GLY A 1 103 ? -2.424 -8.708 -15.616 1.00 89.25 103 GLY A N 1
ATOM 749 C CA . GLY A 1 103 ? -3.267 -9.732 -14.986 1.00 89.25 103 GLY A CA 1
ATOM 750 C C . GLY A 1 103 ? -2.908 -10.033 -13.523 1.00 89.25 103 GLY A C 1
ATOM 751 O O . GLY A 1 103 ? -3.160 -11.135 -13.041 1.00 89.25 103 GLY A O 1
ATOM 752 N N . MET A 1 104 ? -2.297 -9.084 -12.812 1.00 88.56 104 MET A N 1
ATOM 753 C CA . MET A 1 104 ? -1.925 -9.229 -11.403 1.00 88.56 104 MET A CA 1
ATOM 754 C C . MET A 1 104 ? -3.100 -8.859 -10.493 1.00 88.56 104 MET A C 1
ATOM 756 O O . MET A 1 104 ? -3.734 -7.821 -10.672 1.00 88.56 104 MET A O 1
ATOM 760 N N . SER A 1 105 ? -3.347 -9.671 -9.465 1.00 90.06 105 SER A N 1
ATOM 761 C CA . SER A 1 105 ? -4.368 -9.406 -8.450 1.00 90.06 105 SER A CA 1
ATOM 762 C C . SER A 1 105 ? -3.901 -9.787 -7.039 1.00 90.06 105 SER A C 1
ATOM 764 O O . SER A 1 105 ? -2.839 -10.392 -6.822 1.00 90.06 105 SER A O 1
ATOM 766 N N . VAL A 1 106 ? -4.695 -9.368 -6.057 1.00 89.88 106 VAL A N 1
ATOM 767 C CA . VAL A 1 106 ? -4.539 -9.696 -4.640 1.00 89.88 106 VAL A CA 1
ATOM 768 C C . VAL A 1 106 ? -5.836 -10.337 -4.165 1.00 89.88 106 VAL A C 1
ATOM 770 O O . VAL A 1 106 ? -6.905 -9.725 -4.274 1.00 89.88 106 VAL A O 1
ATOM 773 N N . ASP A 1 107 ? -5.728 -11.548 -3.627 1.00 90.88 107 ASP A N 1
ATOM 774 C CA . ASP A 1 107 ? -6.875 -12.295 -3.119 1.00 90.88 107 ASP A CA 1
ATOM 775 C C . ASP A 1 107 ? -7.308 -11.820 -1.732 1.00 90.88 107 ASP A C 1
ATOM 777 O O . ASP A 1 107 ? -6.563 -11.173 -0.997 1.00 90.88 107 ASP A O 1
ATOM 781 N N . ALA A 1 108 ? -8.541 -12.151 -1.348 1.00 89.06 108 ALA A N 1
ATOM 782 C CA . ALA A 1 108 ? -9.065 -11.798 -0.029 1.00 89.06 108 ALA A CA 1
ATOM 783 C C . ALA A 1 108 ? -8.243 -12.417 1.119 1.00 89.06 108 ALA A C 1
ATOM 785 O O . ALA A 1 108 ? -7.995 -11.737 2.110 1.00 89.06 108 ALA A O 1
ATOM 786 N N . ALA A 1 109 ? -7.759 -13.651 0.948 1.00 90.69 109 ALA A N 1
ATOM 787 C CA . ALA A 1 109 ? -6.942 -14.340 1.948 1.00 90.69 109 ALA A CA 1
ATOM 788 C C . ALA A 1 109 ? -5.584 -13.652 2.192 1.00 90.69 109 ALA A C 1
ATOM 790 O O . ALA A 1 109 ? -5.102 -13.609 3.326 1.00 90.69 109 ALA A O 1
ATOM 791 N N . ASP A 1 110 ? -4.989 -13.065 1.145 1.00 88.56 110 ASP A N 1
ATOM 792 C CA . ASP A 1 110 ? -3.765 -12.269 1.274 1.00 88.56 110 ASP A CA 1
ATOM 793 C C . ASP A 1 110 ? -4.026 -11.030 2.146 1.00 88.56 110 ASP A C 1
ATOM 795 O O . ASP A 1 110 ? -3.232 -10.701 3.027 1.00 88.56 110 ASP A O 1
ATOM 799 N N . VAL A 1 111 ? -5.165 -10.360 1.932 1.00 90.12 111 VAL A N 1
ATOM 800 C CA . VAL A 1 111 ? -5.576 -9.181 2.713 1.00 90.12 111 VAL A CA 1
ATOM 801 C C . VAL A 1 111 ? -5.793 -9.545 4.182 1.00 90.12 111 VAL A C 1
ATOM 803 O O . VAL A 1 111 ? -5.315 -8.820 5.052 1.00 90.12 111 VAL A O 1
ATOM 806 N N . ASP A 1 112 ? -6.449 -10.671 4.468 1.00 90.31 112 ASP A N 1
ATOM 807 C CA . ASP A 1 112 ? -6.666 -11.147 5.842 1.00 90.31 112 ASP A CA 1
ATOM 808 C C . ASP A 1 112 ? -5.344 -11.475 6.548 1.00 90.31 112 ASP A C 1
ATOM 810 O O . ASP A 1 112 ? -5.114 -11.041 7.676 1.00 90.31 112 ASP A O 1
ATOM 814 N N . THR A 1 113 ? -4.419 -12.135 5.848 1.00 89.94 113 THR A N 1
ATOM 815 C CA . THR A 1 113 ? -3.083 -12.454 6.380 1.00 89.94 113 THR A CA 1
ATOM 816 C C . THR A 1 113 ? -2.300 -11.191 6.748 1.00 89.94 113 THR A C 1
ATOM 818 O O . THR A 1 113 ? -1.623 -11.133 7.780 1.00 89.94 113 THR A O 1
ATOM 821 N N . ILE A 1 114 ? -2.367 -10.155 5.906 1.00 87.88 114 ILE A N 1
ATOM 822 C CA . ILE A 1 114 ? -1.727 -8.872 6.208 1.00 87.88 114 ILE A CA 1
ATOM 823 C C . ILE A 1 114 ? -2.439 -8.168 7.358 1.00 87.88 114 ILE A C 1
ATOM 825 O O . ILE A 1 114 ? -1.766 -7.608 8.218 1.00 87.88 114 ILE A O 1
ATOM 829 N N . LEU A 1 115 ? -3.766 -8.218 7.418 1.00 88.06 115 LEU A N 1
ATOM 830 C CA . LEU A 1 115 ? -4.531 -7.599 8.494 1.00 88.06 115 LEU A CA 1
ATOM 831 C C . LEU A 1 115 ? -4.189 -8.202 9.864 1.00 88.06 115 LEU A C 1
ATOM 833 O O . LEU A 1 115 ? -3.956 -7.462 10.819 1.00 88.06 115 LEU A O 1
ATOM 837 N N . GLU A 1 116 ? -4.075 -9.527 9.951 1.00 88.88 116 GLU A N 1
ATOM 838 C CA . GLU A 1 116 ? -3.602 -10.219 11.156 1.00 88.88 116 GLU A CA 1
ATOM 839 C C . GLU A 1 116 ? -2.185 -9.788 11.542 1.00 88.88 116 GLU A C 1
ATOM 841 O O . GLU A 1 116 ? -1.885 -9.573 12.720 1.00 88.88 116 GLU A O 1
ATOM 846 N N . ARG A 1 117 ? -1.303 -9.617 10.550 1.00 86.06 117 ARG A N 1
ATOM 847 C CA . ARG A 1 117 ? 0.056 -9.121 10.782 1.00 86.06 117 ARG A CA 1
ATOM 848 C C . ARG A 1 117 ? 0.045 -7.687 11.307 1.00 86.06 117 ARG A C 1
ATOM 850 O O . ARG A 1 117 ? 0.725 -7.4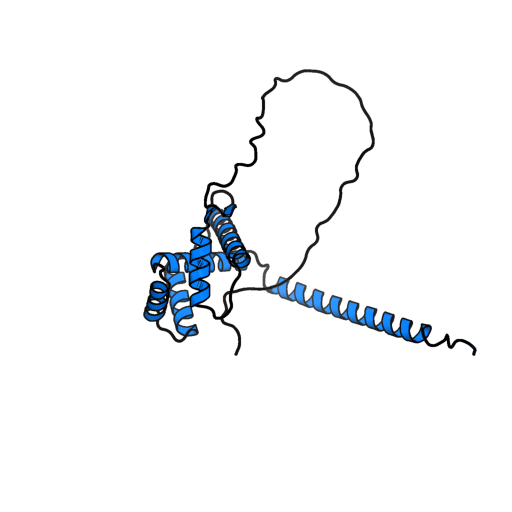20 12.291 1.00 86.06 117 ARG A O 1
ATOM 857 N N . VAL A 1 118 ? -0.742 -6.796 10.706 1.00 83.00 118 VAL A N 1
ATOM 858 C CA . VAL A 1 118 ? -0.891 -5.398 11.141 1.00 83.00 118 VAL A CA 1
ATOM 859 C C . VAL A 1 118 ? -1.428 -5.339 12.568 1.00 83.00 118 VAL A C 1
ATOM 861 O O . VAL A 1 118 ? -0.904 -4.586 13.387 1.00 83.00 118 VAL A O 1
ATOM 864 N N . ALA A 1 119 ? -2.430 -6.153 12.897 1.00 83.75 119 ALA A N 1
ATOM 865 C CA . ALA A 1 119 ? -2.959 -6.251 14.252 1.00 83.75 119 ALA A CA 1
ATOM 866 C C . ALA A 1 119 ? -1.855 -6.677 15.236 1.00 83.75 119 ALA A C 1
ATOM 868 O O . ALA A 1 119 ? -1.556 -5.960 16.194 1.00 83.75 119 ALA A O 1
ATOM 869 N N . LYS A 1 120 ? -1.151 -7.773 14.926 1.00 84.50 120 LYS A N 1
ATOM 870 C CA . LYS A 1 120 ? -0.040 -8.288 15.737 1.00 84.50 120 LYS A CA 1
ATOM 871 C C . LYS A 1 120 ? 1.086 -7.267 15.922 1.00 84.50 120 LYS A C 1
ATOM 873 O O . LYS A 1 120 ? 1.617 -7.149 17.023 1.00 84.50 120 LYS A O 1
ATOM 878 N N . GLU A 1 121 ? 1.455 -6.545 14.869 1.00 75.69 121 GLU A N 1
ATOM 879 C CA . GLU A 1 121 ? 2.513 -5.530 14.901 1.00 75.69 121 GLU A CA 1
ATOM 880 C C . GLU A 1 121 ? 2.132 -4.330 15.771 1.00 75.69 121 GLU A C 1
ATOM 882 O O . GLU A 1 121 ? 2.978 -3.816 16.497 1.00 75.69 121 GLU A O 1
ATOM 887 N N . ASN A 1 122 ? 0.859 -3.931 15.767 1.00 76.31 122 ASN A N 1
ATOM 888 C CA . ASN A 1 122 ? 0.358 -2.842 16.606 1.00 76.31 122 ASN A CA 1
ATOM 889 C C . ASN A 1 122 ? -0.021 -3.292 18.029 1.00 76.31 122 ASN A C 1
ATOM 891 O O . ASN A 1 122 ? -0.451 -2.468 18.835 1.00 76.31 122 ASN A O 1
ATOM 895 N N . GLY A 1 123 ? 0.136 -4.581 18.354 1.00 84.31 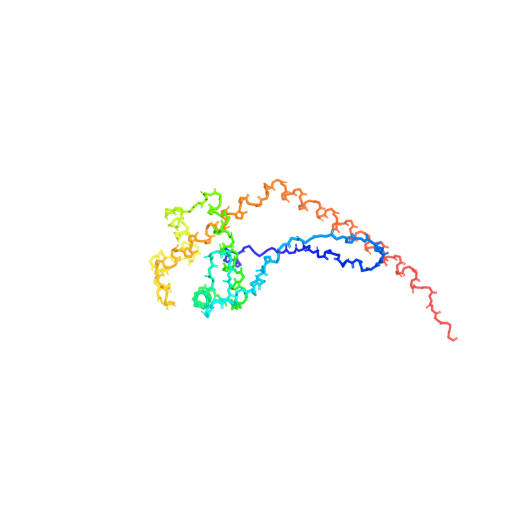123 GLY A N 1
ATOM 896 C CA . GLY A 1 123 ? -0.287 -5.147 19.637 1.00 84.31 123 GLY A CA 1
ATOM 897 C C . GLY A 1 123 ? -1.805 -5.121 19.842 1.00 84.31 123 GLY A C 1
ATOM 898 O O . GLY A 1 123 ? -2.266 -5.127 20.982 1.00 84.31 123 GLY A O 1
ATOM 899 N N . LEU A 1 124 ? -2.566 -5.065 18.750 1.00 85.38 124 LEU A N 1
ATOM 900 C CA . LEU A 1 124 ? -4.024 -5.034 18.727 1.00 85.38 124 LEU A CA 1
ATOM 901 C C . LEU A 1 124 ? -4.573 -6.366 18.204 1.00 85.38 124 LEU A C 1
ATOM 903 O O . LEU A 1 124 ? -3.867 -7.136 17.552 1.00 85.38 124 LEU A O 1
ATOM 907 N N . THR A 1 125 ? -5.850 -6.637 18.455 1.00 91.19 125 THR A N 1
ATOM 908 C CA . THR A 1 125 ? -6.584 -7.675 17.715 1.00 91.19 125 THR A CA 1
ATOM 909 C C . THR A 1 125 ? -7.172 -7.101 16.428 1.00 91.19 125 THR A C 1
ATOM 911 O O . THR A 1 125 ? -7.299 -5.884 16.277 1.00 91.19 125 THR A O 1
ATOM 914 N N . VAL A 1 126 ? -7.554 -7.965 15.487 1.00 88.00 126 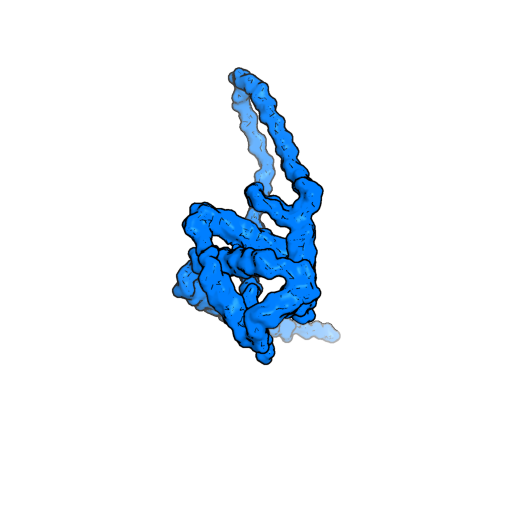VAL A N 1
ATOM 915 C CA . VAL A 1 126 ? -8.181 -7.534 14.226 1.00 88.00 126 VAL A CA 1
ATOM 916 C C . VAL A 1 126 ? -9.462 -6.733 14.496 1.00 88.00 126 VAL A C 1
ATOM 918 O O . VAL A 1 126 ? -9.700 -5.697 13.877 1.00 88.00 126 VAL A O 1
ATOM 921 N N . GLU A 1 127 ? -10.252 -7.143 15.485 1.00 90.12 127 GLU A N 1
ATOM 922 C CA . GLU A 1 127 ? -11.473 -6.448 15.900 1.00 90.12 127 GLU A CA 1
ATOM 923 C C . GLU A 1 127 ? -11.179 -5.058 16.476 1.00 90.12 127 GLU A C 1
ATOM 925 O O . GLU A 1 127 ? -11.940 -4.118 16.241 1.00 90.12 127 GLU A O 1
ATOM 930 N N . GLN A 1 128 ? -10.074 -4.910 17.210 1.00 87.31 128 GLN A N 1
ATOM 931 C CA . GLN A 1 128 ? -9.639 -3.621 17.753 1.00 87.31 128 GLN A CA 1
ATOM 932 C C . GLN A 1 128 ? -9.156 -2.679 16.648 1.00 87.31 128 GLN A C 1
ATOM 934 O O . GLN A 1 128 ? -9.458 -1.490 16.699 1.00 87.31 128 GLN A O 1
ATOM 939 N N . VAL A 1 129 ? -8.484 -3.201 15.616 1.00 84.62 129 VAL A N 1
ATOM 940 C CA . VAL A 1 129 ? -8.119 -2.409 14.430 1.00 84.62 129 VAL A CA 1
ATOM 941 C C . VAL A 1 129 ? -9.376 -1.852 13.758 1.00 84.62 129 VAL A C 1
ATOM 943 O O . VAL A 1 129 ? -9.454 -0.650 13.518 1.00 84.62 129 VAL A O 1
ATOM 946 N N . PHE A 1 130 ? -10.400 -2.680 13.527 1.00 87.69 130 PHE A N 1
ATOM 947 C CA . PHE A 1 130 ? -11.664 -2.202 12.952 1.00 87.69 130 PHE A CA 1
ATOM 948 C C . PHE A 1 130 ? -12.439 -1.260 13.880 1.00 87.69 130 PHE A C 1
ATOM 950 O O . PHE A 1 130 ? -13.132 -0.357 13.415 1.00 87.69 130 PHE A O 1
ATOM 957 N N . ALA A 1 131 ? -12.339 -1.423 15.201 1.00 86.88 131 ALA A N 1
ATOM 958 C CA . ALA A 1 131 ? -12.903 -0.452 16.137 1.00 86.88 131 ALA A CA 1
ATOM 959 C C . ALA A 1 131 ? -12.257 0.934 15.966 1.00 86.88 131 ALA A C 1
ATOM 961 O O . ALA A 1 131 ? -12.974 1.934 15.923 1.00 86.88 131 ALA A O 1
ATOM 962 N N . GLU A 1 132 ? -10.937 0.986 15.787 1.00 81.94 132 GLU A N 1
ATOM 963 C CA . GLU A 1 132 ? -10.196 2.234 15.580 1.00 81.94 132 GLU A CA 1
ATOM 964 C C . GLU A 1 132 ? -10.492 2.864 14.208 1.00 81.94 132 GLU A C 1
ATOM 966 O O . GLU A 1 132 ? -10.683 4.076 14.099 1.00 81.94 132 GLU A O 1
ATOM 971 N N . VAL A 1 133 ? -10.614 2.041 13.160 1.00 84.75 133 VAL A N 1
ATOM 972 C CA . VAL A 1 133 ? -11.014 2.478 11.808 1.00 84.75 133 VAL A CA 1
ATOM 973 C C . VAL A 1 133 ? -12.413 3.104 11.826 1.00 84.75 133 VAL A C 1
ATOM 975 O O . VAL A 1 133 ? -12.604 4.208 11.308 1.00 84.75 133 VAL A O 1
ATOM 978 N N . ARG A 1 134 ? -13.377 2.470 12.503 1.00 85.88 134 ARG A N 1
ATOM 979 C CA . ARG A 1 134 ? -14.729 3.029 12.670 1.00 85.88 134 ARG A CA 1
ATOM 980 C C . ARG A 1 134 ? -14.730 4.294 13.522 1.00 85.88 134 ARG A C 1
ATOM 982 O O . ARG A 1 134 ? -15.459 5.233 13.210 1.00 85.88 134 ARG A O 1
ATOM 989 N N . ALA A 1 135 ? -13.891 4.367 14.557 1.00 81.25 135 ALA A N 1
ATOM 990 C CA . ALA A 1 135 ? -13.711 5.583 15.353 1.00 81.25 135 ALA A CA 1
ATOM 991 C C . ALA A 1 135 ? -13.119 6.744 14.530 1.00 81.25 135 ALA A C 1
ATOM 993 O O . ALA A 1 135 ? -13.392 7.912 14.816 1.00 81.25 135 ALA A O 1
ATOM 994 N N . ALA A 1 136 ? -12.357 6.440 13.476 1.00 74.75 136 ALA A N 1
ATOM 995 C CA . ALA A 1 136 ? -11.881 7.412 12.496 1.00 74.75 136 ALA A CA 1
ATOM 996 C C . ALA A 1 136 ? -12.952 7.827 11.463 1.00 74.75 136 ALA A C 1
ATOM 998 O O . ALA A 1 136 ? -12.686 8.715 10.654 1.00 74.75 136 ALA A O 1
ATOM 999 N N . GLY A 1 137 ? -14.155 7.240 11.508 1.00 81.19 137 GLY A N 1
ATOM 1000 C CA . GLY A 1 137 ? -15.254 7.530 10.583 1.00 81.19 137 GLY A CA 1
ATOM 1001 C C . GLY A 1 137 ? -15.128 6.828 9.232 1.00 81.19 137 GLY A C 1
ATOM 1002 O O . GLY A 1 137 ? -15.729 7.279 8.260 1.00 81.19 137 GLY A O 1
ATOM 1003 N N . VAL A 1 138 ? -14.339 5.755 9.158 1.00 81.81 138 VAL A N 1
ATOM 1004 C CA . VAL A 1 138 ? -14.103 4.999 7.926 1.00 81.81 138 VAL A CA 1
ATOM 1005 C C . VAL A 1 138 ? -14.797 3.645 7.987 1.00 81.81 138 VAL A C 1
ATOM 1007 O O . VAL A 1 138 ? -14.872 3.017 9.041 1.00 81.81 138 VAL A O 1
ATOM 1010 N N . ASP A 1 139 ? -15.323 3.216 6.842 1.00 85.50 139 ASP A N 1
ATOM 1011 C CA . ASP A 1 139 ? -15.981 1.923 6.687 1.00 85.50 139 ASP A CA 1
ATOM 1012 C C . ASP A 1 139 ? -14.968 0.768 6.579 1.00 85.50 139 ASP A C 1
ATOM 1014 O O . ASP A 1 139 ? -13.916 0.884 5.939 1.00 85.50 139 ASP A O 1
ATOM 1018 N N . ASP A 1 140 ? -15.310 -0.378 7.166 1.00 86.50 140 ASP A N 1
ATOM 1019 C CA . ASP A 1 140 ? -14.444 -1.560 7.201 1.00 86.50 140 ASP A CA 1
ATOM 1020 C C . ASP A 1 140 ? -14.145 -2.099 5.787 1.00 86.50 140 ASP A C 1
ATOM 1022 O O . ASP A 1 140 ? -13.025 -2.545 5.507 1.00 86.50 140 ASP A O 1
ATOM 1026 N N . ALA A 1 141 ? -15.109 -2.032 4.860 1.00 88.44 141 ALA A N 1
ATOM 1027 C CA . ALA A 1 141 ? -14.920 -2.482 3.482 1.00 88.44 141 ALA A CA 1
ATOM 1028 C C . ALA A 1 141 ? -13.993 -1.542 2.701 1.00 88.44 141 ALA A C 1
ATOM 1030 O O . ALA A 1 141 ? -13.176 -2.005 1.893 1.00 88.44 141 ALA A O 1
ATOM 1031 N N . TYR A 1 142 ? -14.073 -0.237 2.974 1.00 85.44 142 TYR A N 1
ATOM 1032 C CA . TYR A 1 142 ? -13.129 0.733 2.424 1.00 85.44 142 TYR A CA 1
ATOM 1033 C C . TYR A 1 142 ? -11.707 0.434 2.905 1.00 85.44 142 TYR A C 1
ATOM 1035 O O . TYR A 1 142 ? -10.793 0.331 2.088 1.00 85.44 142 TYR A O 1
ATOM 1043 N N . TYR A 1 143 ? -11.522 0.191 4.206 1.00 86.00 143 TYR A N 1
ATOM 1044 C CA . TYR A 1 143 ? -10.204 -0.123 4.763 1.00 86.00 143 TYR A CA 1
ATOM 1045 C C . TYR A 1 143 ? -9.588 -1.393 4.157 1.00 86.00 143 TYR A C 1
ATOM 1047 O O . TYR A 1 143 ? -8.422 -1.388 3.759 1.00 86.00 143 TYR A O 1
ATOM 1055 N N . ARG A 1 144 ? -10.373 -2.466 3.988 1.00 90.12 144 ARG A N 1
ATOM 1056 C CA . ARG A 1 144 ? -9.905 -3.691 3.308 1.00 90.12 144 ARG A CA 1
ATOM 1057 C C . ARG A 1 144 ? -9.510 -3.440 1.854 1.00 90.12 144 ARG A C 1
ATOM 1059 O O . ARG A 1 144 ? -8.554 -4.040 1.366 1.00 90.12 144 ARG A O 1
ATOM 1066 N N . THR A 1 145 ? -10.241 -2.573 1.159 1.00 89.06 145 THR A N 1
ATOM 1067 C CA . THR A 1 145 ? -9.925 -2.194 -0.225 1.00 89.06 145 THR A CA 1
ATOM 1068 C C . THR A 1 145 ? -8.620 -1.407 -0.285 1.00 89.06 145 THR A C 1
ATOM 1070 O O . THR A 1 145 ? -7.732 -1.773 -1.049 1.00 89.06 145 THR A O 1
ATOM 1073 N N . ALA A 1 146 ? -8.438 -0.429 0.603 1.00 85.75 146 ALA A N 1
ATOM 1074 C CA . ALA A 1 146 ? -7.187 0.313 0.716 1.00 85.75 146 ALA A CA 1
ATOM 1075 C C . ALA A 1 146 ? -5.992 -0.611 1.019 1.00 85.75 146 ALA A C 1
ATOM 1077 O O . ALA A 1 146 ? -4.928 -0.467 0.415 1.00 85.75 146 ALA A O 1
ATOM 1078 N N . LEU A 1 147 ? -6.172 -1.604 1.897 1.00 89.25 147 LEU A N 1
ATOM 1079 C CA . LEU A 1 147 ? -5.138 -2.593 2.214 1.00 89.25 147 LEU A CA 1
ATOM 1080 C C . LEU A 1 147 ? -4.804 -3.488 1.010 1.00 89.25 147 LEU A C 1
ATOM 1082 O O . LEU A 1 147 ? -3.634 -3.782 0.755 1.00 89.25 147 LEU A O 1
ATOM 1086 N N . ARG A 1 148 ? -5.818 -3.885 0.230 1.00 91.94 148 ARG A N 1
ATOM 1087 C CA . ARG A 1 148 ? -5.628 -4.616 -1.030 1.00 91.94 148 ARG A CA 1
ATOM 1088 C C . ARG A 1 148 ? -4.797 -3.804 -2.017 1.00 91.94 148 ARG A C 1
ATOM 1090 O O . ARG A 1 148 ? -3.850 -4.343 -2.587 1.00 91.94 148 ARG A O 1
ATOM 1097 N N . ASP A 1 149 ? -5.125 -2.531 -2.196 1.00 88.62 149 ASP A N 1
ATOM 1098 C CA . ASP A 1 149 ? -4.441 -1.656 -3.149 1.00 88.62 149 ASP A CA 1
ATOM 1099 C C . ASP A 1 149 ? -2.985 -1.401 -2.733 1.00 88.62 149 ASP A C 1
ATOM 1101 O O . ASP A 1 149 ? -2.084 -1.434 -3.572 1.00 88.62 149 ASP A O 1
ATOM 1105 N N . GLN A 1 150 ? -2.721 -1.239 -1.432 1.00 88.56 150 GLN A N 1
ATOM 1106 C CA . GLN A 1 150 ? -1.358 -1.156 -0.892 1.00 88.56 150 GLN A CA 1
ATOM 1107 C C . GLN A 1 150 ? -0.554 -2.436 -1.158 1.00 88.56 150 GLN A C 1
ATOM 1109 O O . GLN A 1 150 ? 0.621 -2.381 -1.537 1.00 88.56 150 GLN A O 1
ATOM 1114 N N . LEU A 1 151 ? -1.172 -3.602 -0.956 1.00 91.12 151 LEU A N 1
ATOM 1115 C CA . LEU A 1 151 ? -0.517 -4.881 -1.205 1.00 91.12 151 LEU A CA 1
ATOM 1116 C C . LEU A 1 151 ? -0.267 -5.094 -2.701 1.00 91.12 151 LEU A C 1
ATOM 1118 O O . LEU A 1 151 ? 0.794 -5.590 -3.082 1.00 91.12 151 LEU A O 1
ATOM 1122 N N . LEU A 1 152 ? -1.201 -4.667 -3.551 1.00 90.25 152 LEU A N 1
ATOM 1123 C CA . LEU A 1 152 ? -1.048 -4.700 -5.000 1.00 90.25 152 LEU A CA 1
ATOM 1124 C C . LEU A 1 152 ? 0.106 -3.800 -5.446 1.00 90.25 152 LEU A C 1
ATOM 1126 O O . LEU A 1 152 ? 0.969 -4.256 -6.192 1.00 90.25 152 LEU A O 1
ATOM 1130 N N . GLU A 1 153 ? 0.182 -2.571 -4.928 1.00 89.00 153 GLU A N 1
ATOM 1131 C CA . GLU A 1 153 ? 1.301 -1.655 -5.169 1.00 89.00 153 GLU A CA 1
ATOM 1132 C C . GLU A 1 153 ? 2.634 -2.298 -4.774 1.00 89.00 153 GLU A C 1
ATOM 1134 O O . GLU A 1 153 ? 3.610 -2.238 -5.525 1.00 89.00 153 GLU A O 1
ATOM 1139 N N . MET A 1 154 ? 2.679 -2.968 -3.620 1.00 87.88 154 MET A N 1
ATOM 1140 C CA . MET A 1 154 ? 3.879 -3.665 -3.170 1.00 87.88 154 MET A CA 1
ATOM 1141 C C . MET A 1 154 ? 4.256 -4.829 -4.088 1.00 87.88 154 MET A C 1
ATOM 1143 O O . MET A 1 154 ? 5.425 -4.933 -4.455 1.00 87.88 154 MET A O 1
ATOM 1147 N N . LYS A 1 155 ? 3.296 -5.656 -4.516 1.00 89.19 155 LYS A N 1
ATOM 1148 C CA . LYS A 1 155 ? 3.537 -6.753 -5.473 1.00 89.19 155 LYS A CA 1
ATOM 1149 C C . LYS A 1 155 ? 4.032 -6.226 -6.819 1.00 89.19 155 LYS A C 1
ATOM 1151 O O . LYS A 1 155 ? 4.986 -6.771 -7.367 1.00 89.19 155 LYS A O 1
ATOM 1156 N N . VAL A 1 156 ? 3.425 -5.156 -7.332 1.00 88.94 156 VAL A N 1
ATOM 1157 C CA . VAL A 1 156 ? 3.844 -4.496 -8.580 1.00 88.94 156 VAL A CA 1
ATOM 1158 C C . VAL A 1 156 ? 5.262 -3.958 -8.451 1.00 88.94 156 VAL A C 1
ATOM 1160 O O . VAL A 1 156 ? 6.109 -4.242 -9.293 1.00 88.94 156 VAL A O 1
ATOM 1163 N N . ARG A 1 157 ? 5.563 -3.249 -7.362 1.00 87.44 157 ARG A N 1
ATOM 1164 C CA . ARG A 1 157 ? 6.913 -2.753 -7.094 1.00 87.44 157 ARG A CA 1
ATOM 1165 C C . ARG A 1 157 ? 7.921 -3.895 -7.009 1.00 87.44 157 ARG A C 1
ATOM 1167 O O . ARG A 1 157 ? 8.948 -3.817 -7.662 1.00 87.44 157 ARG A O 1
ATOM 1174 N N . MET A 1 158 ? 7.628 -4.961 -6.266 1.00 84.31 158 MET A N 1
ATOM 1175 C CA . MET A 1 158 ? 8.513 -6.129 -6.171 1.00 84.31 158 MET A CA 1
ATOM 1176 C C . MET A 1 158 ? 8.732 -6.821 -7.519 1.00 84.31 158 MET A C 1
ATOM 1178 O O . MET A 1 158 ? 9.780 -7.417 -7.722 1.00 84.31 158 MET A O 1
ATOM 1182 N N . ARG A 1 159 ? 7.763 -6.744 -8.438 1.00 86.75 159 ARG A N 1
ATOM 1183 C CA . ARG A 1 159 ? 7.895 -7.273 -9.800 1.00 86.75 159 ARG A CA 1
ATOM 1184 C C . ARG A 1 159 ? 8.758 -6.387 -10.703 1.00 86.75 159 ARG A C 1
ATOM 1186 O O . ARG A 1 159 ? 9.405 -6.909 -11.603 1.00 86.75 159 ARG A O 1
ATOM 1193 N N . LEU A 1 160 ? 8.707 -5.072 -10.501 1.00 82.25 160 LEU A N 1
ATOM 1194 C CA . LEU A 1 160 ? 9.420 -4.074 -11.306 1.00 82.25 160 LEU A CA 1
ATOM 1195 C C . LEU A 1 160 ? 10.841 -3.796 -10.808 1.00 82.25 160 LEU A C 1
ATOM 1197 O O . LEU A 1 160 ? 11.692 -3.373 -11.587 1.00 82.25 160 LEU A O 1
ATOM 1201 N N . VAL A 1 161 ? 11.089 -3.993 -9.515 1.00 79.69 161 VAL A N 1
ATOM 1202 C CA . VAL A 1 161 ? 12.427 -3.911 -8.937 1.00 79.69 161 VAL A CA 1
ATOM 1203 C C . VAL A 1 161 ? 13.257 -5.069 -9.516 1.00 79.69 161 VAL A C 1
ATOM 1205 O O . VAL A 1 161 ? 12.807 -6.212 -9.436 1.00 79.69 161 VAL A O 1
ATOM 1208 N N . PRO A 1 162 ? 14.430 -4.798 -10.122 1.00 62.16 162 PRO A N 1
ATOM 1209 C CA . PRO A 1 162 ? 15.287 -5.848 -10.661 1.00 62.16 162 PRO A CA 1
ATOM 1210 C C . PRO A 1 162 ? 15.717 -6.811 -9.549 1.00 62.16 162 PRO A C 1
ATOM 1212 O O . PRO A 1 162 ? 15.715 -6.440 -8.371 1.00 62.16 162 PRO A O 1
ATOM 1215 N N . ASP A 1 163 ? 16.065 -8.046 -9.921 1.00 60.53 163 ASP A N 1
ATOM 1216 C CA . ASP A 1 163 ? 16.430 -9.102 -8.975 1.00 60.53 163 ASP A CA 1
ATOM 1217 C C . ASP A 1 163 ? 17.422 -8.576 -7.926 1.00 60.53 163 ASP A C 1
ATOM 1219 O O . ASP A 1 163 ? 18.321 -7.795 -8.235 1.00 60.53 163 ASP A O 1
ATOM 1223 N N . ALA A 1 164 ? 17.289 -9.011 -6.669 1.00 56.06 164 ALA A N 1
ATOM 1224 C CA . ALA A 1 164 ? 18.103 -8.509 -5.551 1.00 56.06 164 ALA A CA 1
ATOM 1225 C C . ALA A 1 164 ? 19.624 -8.534 -5.829 1.00 56.06 164 ALA A C 1
ATOM 1227 O O . ALA A 1 164 ? 20.368 -7.696 -5.321 1.00 56.06 164 ALA A O 1
ATOM 1228 N N . LYS A 1 165 ? 20.070 -9.453 -6.693 1.00 53.84 165 LYS A N 1
ATOM 1229 C CA . LYS A 1 165 ? 21.447 -9.566 -7.189 1.00 53.84 165 LYS A CA 1
ATOM 1230 C C . LYS A 1 165 ? 21.912 -8.342 -7.993 1.00 53.84 165 LYS A C 1
ATOM 1232 O O . LYS A 1 165 ? 23.065 -7.919 -7.880 1.00 53.84 165 LYS A O 1
ATOM 1237 N N . ASP A 1 166 ? 21.024 -7.753 -8.782 1.00 58.72 166 ASP A N 1
ATOM 1238 C CA . ASP A 1 166 ? 21.310 -6.548 -9.556 1.00 58.72 166 ASP A CA 1
ATOM 1239 C C . ASP A 1 166 ? 21.361 -5.321 -8.638 1.00 58.72 166 ASP A C 1
ATOM 1241 O O . ASP A 1 166 ? 22.227 -4.465 -8.810 1.00 58.72 166 ASP A O 1
ATOM 1245 N N . ILE A 1 167 ? 20.524 -5.273 -7.593 1.00 61.62 167 ILE A N 1
ATOM 1246 C CA . ILE A 1 167 ? 20.569 -4.214 -6.568 1.00 61.62 167 ILE A CA 1
ATOM 1247 C C . ILE A 1 167 ? 21.882 -4.265 -5.777 1.00 61.62 167 ILE A C 1
ATOM 1249 O O . ILE A 1 167 ? 22.504 -3.225 -5.556 1.00 61.62 167 ILE A O 1
ATOM 1253 N N . GLU A 1 168 ? 22.334 -5.453 -5.368 1.00 62.12 168 GLU A N 1
ATOM 1254 C CA . GLU A 1 168 ? 23.615 -5.630 -4.667 1.00 62.12 168 GLU A CA 1
ATOM 1255 C C . GLU A 1 168 ? 24.787 -5.147 -5.532 1.00 62.12 168 GLU A C 1
ATOM 1257 O O . GLU A 1 168 ? 25.640 -4.386 -5.071 1.00 62.12 168 GLU A O 1
ATOM 1262 N N . THR A 1 169 ? 24.767 -5.493 -6.822 1.00 64.50 169 THR A N 1
ATOM 1263 C CA . THR A 1 169 ? 25.780 -5.050 -7.789 1.00 64.50 169 THR A CA 1
ATOM 1264 C C . THR A 1 169 ? 25.760 -3.529 -7.988 1.00 64.50 169 THR A C 1
ATOM 1266 O O . THR A 1 169 ? 26.815 -2.902 -8.111 1.00 64.50 169 THR A O 1
ATOM 1269 N N . LEU A 1 170 ? 24.577 -2.909 -8.016 1.00 65.94 170 LEU A N 1
ATOM 1270 C CA . LEU A 1 170 ? 24.428 -1.453 -8.128 1.00 65.94 170 LEU A CA 1
ATOM 1271 C C . LEU A 1 170 ? 24.885 -0.727 -6.855 1.00 65.94 170 LEU A C 1
ATOM 1273 O O . LEU A 1 170 ? 25.535 0.313 -6.951 1.00 65.94 170 LEU A O 1
ATOM 1277 N N . THR A 1 171 ? 24.614 -1.301 -5.683 1.00 72.69 171 THR A N 1
ATOM 1278 C CA . THR A 1 171 ? 25.050 -0.757 -4.387 1.00 72.69 171 THR A CA 1
ATOM 1279 C C . THR A 1 171 ? 26.573 -0.803 -4.270 1.00 72.69 171 THR A C 1
ATOM 1281 O O . THR A 1 171 ? 27.196 0.230 -4.040 1.00 72.69 171 THR A O 1
ATOM 1284 N N . GLN A 1 172 ? 27.196 -1.949 -4.574 1.00 71.25 172 GLN A N 1
ATOM 1285 C CA . GLN A 1 172 ? 28.659 -2.079 -4.570 1.00 71.25 172 GLN A CA 1
ATOM 1286 C C . GLN A 1 172 ? 29.340 -1.087 -5.518 1.00 71.25 172 GLN A C 1
ATOM 1288 O O . GLN A 1 172 ? 30.359 -0.494 -5.171 1.00 71.25 172 GLN A O 1
ATOM 1293 N N . LYS A 1 173 ? 28.782 -0.879 -6.716 1.00 72.00 173 LYS A N 1
ATOM 1294 C CA . LYS A 1 173 ? 29.331 0.098 -7.669 1.00 72.00 173 LYS A CA 1
ATOM 1295 C C . LYS A 1 173 ? 29.244 1.530 -7.144 1.00 72.00 173 LYS A C 1
ATOM 1297 O O . LYS A 1 173 ? 30.185 2.292 -7.345 1.00 72.00 173 LYS A O 1
ATOM 1302 N N . SER A 1 174 ? 28.151 1.886 -6.469 1.00 72.50 174 SER A N 1
ATOM 1303 C CA . SER A 1 174 ? 28.004 3.201 -5.839 1.00 72.50 174 SER A CA 1
ATOM 1304 C C . SER A 1 174 ? 29.016 3.403 -4.712 1.00 72.50 174 SER A C 1
ATOM 1306 O O . SER A 1 174 ? 29.611 4.472 -4.626 1.00 72.50 174 SER A O 1
ATOM 1308 N N . ASP A 1 175 ? 29.244 2.391 -3.875 1.00 80.25 175 ASP A N 1
ATOM 1309 C CA . ASP A 1 175 ? 30.188 2.486 -2.756 1.00 80.25 175 ASP A CA 1
ATOM 1310 C C . ASP A 1 175 ? 31.627 2.692 -3.249 1.00 80.25 175 ASP A C 1
ATOM 1312 O O . ASP A 1 175 ? 32.332 3.580 -2.768 1.00 80.25 175 ASP A O 1
ATOM 1316 N N . VAL A 1 176 ? 32.026 1.956 -4.293 1.00 84.38 176 VAL A N 1
ATOM 1317 C CA . VAL A 1 176 ? 33.340 2.113 -4.938 1.00 84.38 176 VAL A CA 1
ATOM 1318 C C . VAL A 1 176 ? 33.509 3.509 -5.546 1.00 84.38 176 VAL A C 1
ATOM 1320 O O . VAL A 1 176 ? 34.569 4.123 -5.407 1.00 84.38 176 VAL A O 1
ATOM 1323 N N . GLU A 1 177 ? 32.475 4.036 -6.201 1.00 81.94 177 GLU A N 1
ATOM 1324 C CA . GLU A 1 177 ? 32.540 5.366 -6.810 1.00 81.94 177 GLU A CA 1
ATOM 1325 C C . GLU A 1 177 ? 32.554 6.483 -5.754 1.00 81.94 177 GLU A C 1
ATOM 1327 O O . GLU A 1 177 ? 33.280 7.468 -5.891 1.00 81.94 177 GLU A O 1
ATOM 1332 N N . LEU A 1 178 ? 31.824 6.319 -4.648 1.00 83.25 178 LEU A N 1
ATOM 1333 C CA . LEU A 1 178 ? 31.860 7.253 -3.521 1.00 83.25 178 LEU A CA 1
ATOM 1334 C C . LEU A 1 178 ? 33.237 7.291 -2.856 1.00 83.25 178 LEU A C 1
ATOM 1336 O O . LEU A 1 178 ? 33.720 8.373 -2.515 1.00 83.25 178 LEU A O 1
ATOM 1340 N N . ASP A 1 179 ? 33.887 6.142 -2.696 1.00 85.38 179 ASP A N 1
ATOM 1341 C CA . ASP A 1 179 ? 35.237 6.076 -2.136 1.00 85.38 179 ASP A CA 1
ATOM 1342 C C . ASP A 1 179 ? 36.274 6.693 -3.077 1.00 85.38 179 ASP A C 1
ATOM 1344 O O . ASP A 1 179 ? 37.157 7.433 -2.630 1.00 85.38 179 ASP A O 1
ATOM 1348 N N . ARG A 1 180 ? 36.109 6.503 -4.391 1.00 87.25 180 ARG A N 1
ATOM 1349 C CA . ARG A 1 180 ? 36.906 7.194 -5.412 1.00 87.25 180 ARG A CA 1
ATOM 1350 C C . ARG A 1 180 ? 36.751 8.715 -5.319 1.00 87.25 180 ARG A C 1
ATOM 1352 O O . ARG A 1 180 ? 37.755 9.427 -5.296 1.00 87.25 180 ARG A O 1
ATOM 1359 N N . LEU A 1 181 ? 35.520 9.214 -5.207 1.00 86.88 181 LEU A N 1
ATOM 1360 C CA . LEU A 1 181 ? 35.238 10.648 -5.079 1.00 86.88 181 LEU A CA 1
ATOM 1361 C C . LEU A 1 181 ? 35.789 11.232 -3.774 1.00 86.88 181 LEU A C 1
ATOM 1363 O O . LEU A 1 181 ? 36.335 12.334 -3.769 1.00 86.88 181 LEU A O 1
ATOM 1367 N N . ARG A 1 182 ? 35.699 10.499 -2.660 1.00 86.00 182 ARG A N 1
ATOM 1368 C CA . ARG A 1 182 ? 36.298 10.914 -1.380 1.00 86.00 182 ARG A CA 1
ATOM 1369 C C . ARG A 1 182 ? 37.815 11.021 -1.478 1.00 86.00 182 ARG A C 1
ATOM 1371 O O . ARG A 1 182 ? 38.375 12.002 -0.991 1.00 86.00 182 ARG A O 1
ATOM 1378 N N . ALA A 1 183 ? 38.466 10.055 -2.124 1.00 88.19 183 ALA A N 1
ATOM 1379 C CA . ALA A 1 183 ? 39.908 10.080 -2.344 1.00 88.19 183 ALA A CA 1
ATOM 1380 C C . ALA A 1 183 ? 40.329 11.266 -3.231 1.00 88.19 183 ALA A C 1
ATOM 1382 O O . ALA A 1 183 ? 41.298 11.959 -2.919 1.00 88.19 183 ALA A O 1
ATOM 1383 N N . GLU A 1 184 ? 39.568 11.553 -4.290 1.00 88.12 184 GLU A N 1
ATOM 1384 C CA . GLU A 1 184 ? 39.810 12.701 -5.169 1.00 88.12 184 GLU A CA 1
ATOM 1385 C C . GLU A 1 184 ? 39.643 14.038 -4.430 1.00 88.12 184 GLU A C 1
ATOM 1387 O O . GLU A 1 184 ? 40.489 14.931 -4.536 1.00 88.12 184 GLU A O 1
ATOM 1392 N N . LEU A 1 185 ? 38.583 14.175 -3.629 1.00 84.88 185 LEU A N 1
ATOM 1393 C CA . LEU A 1 185 ? 38.352 15.375 -2.827 1.00 84.88 185 LEU A CA 1
ATOM 1394 C C . LEU A 1 185 ? 39.434 15.565 -1.760 1.00 84.88 185 LEU A C 1
ATOM 1396 O O . LEU A 1 185 ? 39.898 16.692 -1.577 1.00 84.88 185 LEU A O 1
ATOM 1400 N N . ALA A 1 186 ? 39.877 14.489 -1.106 1.00 85.44 186 ALA A N 1
ATOM 1401 C CA . ALA A 1 186 ? 40.975 14.538 -0.145 1.00 85.44 186 ALA A CA 1
ATOM 1402 C C . ALA A 1 186 ? 42.280 15.009 -0.810 1.00 85.44 186 ALA A C 1
ATOM 1404 O O . ALA A 1 186 ? 42.926 15.925 -0.304 1.00 85.44 186 ALA A O 1
ATOM 1405 N N . ALA A 1 187 ? 42.616 14.477 -1.991 1.00 80.94 187 ALA A N 1
ATOM 1406 C CA . ALA A 1 187 ? 43.797 14.889 -2.755 1.00 80.94 187 ALA A CA 1
ATOM 1407 C C . ALA A 1 187 ? 43.727 16.354 -3.232 1.00 80.94 187 ALA A C 1
ATOM 1409 O O . ALA A 1 187 ? 44.730 17.067 -3.285 1.00 80.94 187 ALA A O 1
ATOM 1410 N N . ARG A 1 188 ? 42.530 16.844 -3.564 1.00 78.56 188 ARG A N 1
ATOM 1411 C CA . ARG A 1 188 ? 42.323 18.242 -3.970 1.00 78.56 188 ARG A CA 1
ATOM 1412 C C . ARG A 1 188 ? 42.417 19.213 -2.791 1.00 78.56 188 ARG A C 1
ATOM 1414 O O . ARG A 1 188 ? 42.839 20.358 -2.970 1.00 78.56 188 ARG A O 1
ATOM 1421 N N . GLN A 1 189 ? 42.011 18.776 -1.599 1.00 72.81 189 GLN A N 1
ATOM 1422 C CA . GLN A 1 189 ? 42.112 19.560 -0.369 1.00 72.81 189 GLN A CA 1
ATOM 1423 C C . GLN A 1 189 ? 43.562 19.694 0.099 1.00 72.81 189 GLN A C 1
ATOM 1425 O O . GLN A 1 189 ? 43.970 20.813 0.411 1.00 72.81 189 GLN A O 1
ATOM 1430 N N . THR A 1 190 ? 44.350 18.615 0.062 1.00 67.00 190 THR A N 1
ATOM 1431 C CA . THR A 1 190 ? 45.779 18.664 0.416 1.00 67.00 190 THR A CA 1
ATOM 1432 C C . THR A 1 190 ? 46.560 19.591 -0.520 1.00 67.00 190 THR A C 1
ATOM 1434 O O . THR A 1 190 ? 47.297 20.460 -0.054 1.00 67.00 190 THR A O 1
ATOM 1437 N N . TYR A 1 191 ? 46.291 19.534 -1.829 1.00 59.62 191 TYR A N 1
ATOM 1438 C CA . TYR A 1 191 ? 46.888 20.456 -2.804 1.00 59.62 191 TYR A CA 1
ATOM 1439 C C . TYR A 1 191 ? 46.558 21.936 -2.525 1.00 59.62 191 TYR A C 1
ATOM 1441 O O . TYR A 1 191 ? 47.406 22.816 -2.691 1.00 59.62 191 TYR A O 1
ATOM 1449 N N . ARG A 1 192 ? 45.327 22.242 -2.083 1.00 63.69 192 ARG A N 1
ATOM 1450 C CA . ARG A 1 192 ? 44.911 23.615 -1.740 1.00 63.69 192 ARG A CA 1
ATOM 1451 C C . ARG A 1 192 ? 45.627 24.130 -0.489 1.00 63.69 192 ARG A C 1
ATOM 1453 O O . ARG A 1 192 ? 46.013 25.296 -0.468 1.00 63.69 192 ARG A O 1
ATOM 1460 N N . THR A 1 193 ? 45.798 23.297 0.536 1.00 61.00 193 THR A N 1
ATOM 1461 C CA . THR A 1 193 ? 46.494 23.695 1.771 1.00 61.00 193 THR A CA 1
ATOM 1462 C C . THR A 1 193 ? 47.992 23.882 1.556 1.00 61.00 193 THR A C 1
ATOM 1464 O O . THR A 1 193 ? 48.583 24.774 2.153 1.00 61.00 193 THR A O 1
ATOM 1467 N N . GLU A 1 194 ? 48.597 23.108 0.655 1.00 58.12 194 GLU A N 1
ATOM 1468 C CA . GLU A 1 194 ? 50.018 23.236 0.318 1.00 58.12 194 GLU A CA 1
ATOM 1469 C C . GLU A 1 194 ? 50.310 24.494 -0.512 1.00 58.12 194 GLU A C 1
ATOM 1471 O O . GLU A 1 194 ? 51.302 25.174 -0.261 1.00 58.12 194 GLU A O 1
ATOM 1476 N N . LYS A 1 195 ? 49.429 24.866 -1.454 1.00 58.28 195 LYS A N 1
ATOM 1477 C CA . LYS A 1 195 ? 49.582 26.104 -2.244 1.00 58.28 195 LYS A CA 1
ATOM 1478 C C . LYS A 1 195 ? 49.098 27.384 -1.554 1.00 58.28 195 LYS A C 1
ATOM 1480 O O . LYS A 1 195 ? 49.488 28.463 -1.982 1.00 58.28 195 LYS A O 1
ATOM 1485 N N . GLY A 1 196 ? 48.250 27.292 -0.529 1.00 50.38 196 GLY A N 1
ATOM 1486 C CA . GLY A 1 196 ? 47.691 28.454 0.177 1.00 50.38 196 GLY A CA 1
ATOM 1487 C C . GLY A 1 196 ? 48.553 29.006 1.320 1.00 50.38 196 GLY A C 1
ATOM 1488 O O . GLY A 1 196 ? 48.272 30.094 1.808 1.00 50.38 196 GLY A O 1
ATOM 1489 N N . CYS A 1 197 ? 49.593 28.287 1.753 1.00 52.66 197 CYS A N 1
ATOM 1490 C CA . CYS A 1 197 ? 50.410 28.663 2.915 1.00 52.66 197 CYS A CA 1
ATOM 1491 C C . CYS A 1 197 ? 51.705 29.435 2.577 1.00 52.66 197 CYS A C 1
ATOM 1493 O O . CYS A 1 197 ? 52.519 29.639 3.473 1.00 52.66 197 CYS A O 1
ATOM 1495 N N . SER A 1 198 ? 51.923 29.872 1.327 1.00 55.44 198 SER A N 1
ATOM 1496 C CA . SER A 1 198 ? 53.158 30.574 0.921 1.00 55.44 198 SER A CA 1
ATOM 1497 C C . SER A 1 198 ? 53.030 32.085 0.675 1.00 55.44 198 SER A C 1
ATOM 1499 O O . SER A 1 198 ? 54.007 32.695 0.252 1.00 55.44 198 SER A O 1
ATOM 1501 N N . GLU A 1 199 ? 51.882 32.716 0.936 1.00 54.56 199 GLU A N 1
ATOM 1502 C CA . GLU A 1 199 ? 51.729 34.177 0.820 1.00 54.56 199 GLU A CA 1
ATOM 1503 C C . GLU A 1 199 ? 51.467 34.813 2.193 1.00 54.56 199 GLU A C 1
ATOM 1505 O O . GLU A 1 199 ? 50.337 35.113 2.571 1.00 54.56 199 GLU A O 1
ATOM 1510 N N . THR A 1 200 ? 52.535 35.030 2.963 1.00 56.19 200 THR A N 1
ATOM 1511 C CA . THR A 1 200 ? 52.539 36.031 4.039 1.00 56.19 200 THR A CA 1
ATOM 1512 C C . THR A 1 200 ? 52.800 37.403 3.406 1.00 56.19 200 THR A C 1
ATOM 1514 O O . THR A 1 200 ? 53.822 37.558 2.734 1.00 56.19 200 THR A O 1
ATOM 1517 N N . PRO A 1 201 ? 51.922 38.410 3.581 1.00 51.62 201 PRO A N 1
ATOM 1518 C CA . PRO A 1 201 ? 52.171 39.734 3.023 1.00 51.62 201 PRO A CA 1
ATOM 1519 C C . PRO A 1 201 ? 53.348 40.388 3.766 1.00 51.62 201 PRO A C 1
ATOM 1521 O O . PRO A 1 201 ? 53.393 40.309 4.999 1.00 51.62 201 PRO A O 1
ATOM 1524 N N . PRO A 1 202 ? 54.310 41.014 3.062 1.00 54.09 202 PRO A N 1
ATOM 1525 C CA . PRO A 1 202 ? 55.371 41.761 3.722 1.00 54.09 202 PRO A CA 1
ATOM 1526 C C . PRO A 1 202 ? 54.764 42.994 4.403 1.00 54.09 202 PRO A C 1
ATOM 1528 O O . PRO A 1 202 ? 53.960 43.706 3.796 1.00 54.09 202 PRO A O 1
ATOM 1531 N N . GLY A 1 203 ? 55.110 43.173 5.680 1.00 53.09 203 GLY A N 1
ATOM 1532 C CA . GLY A 1 203 ? 54.723 44.328 6.495 1.00 53.09 203 GLY A CA 1
ATOM 1533 C C . GLY A 1 203 ? 55.453 45.609 6.124 1.00 53.09 203 GLY A C 1
ATOM 1534 O O . GLY A 1 203 ? 56.507 45.526 5.452 1.00 53.09 203 GLY A O 1
#